Protein AF-0000000066824714 (afdb_homodimer)

Radius of gyration: 19.04 Å; Cα contacts (8 Å, |Δi|>4): 382; chains: 2; bounding box: 34×66×42 Å

InterPro domains:
  IPR000157 Toll/interleukin-1 receptor homology (TIR) domain [PF01582] (11-98)
  IPR000157 Toll/interleukin-1 receptor homology (TIR) domain [PS50104] (1-98)
  IPR000157 Toll/interleukin-1 receptor homology (TIR) domain [SM00255] (2-101)
  IPR035897 Toll/interleukin-1 receptor homology (TIR) domain superfamily [G3DSA:3.40.50.10140] (3-113)
  IPR035897 Toll/interleukin-1 receptor homology (TIR) domain superfamily [SSF52200] (8-95)

Secondary structure (DSSP, 8-state):
--HHHHHHHHHHHHH-SEEEEEE-TTGGG-HHHHHHHHHHHHHHHHH--EEEEEEESS-HHHHHTT-THHHHHHHHHHHHTGGGHHHHHHHHHHHHHHTSPPSS-EEEE--HHHHTTEE---TTT---/--HHHHHHHHHHHHH-SEEEEEE-TTGGG-HHHHHHHHHHHHHHHHH--EEEEEEESS-HHHHHTT-THHHHHHHHHHHHTGGGHHHHHHHHHHHHHHTSPPSS-EEEE--HHHHTTEE---TTT---

Nearest PDB structures (foldseek):
  7jlx-assembly1_D  TM=9.414E-01  e=1.801E-07  Nicotiana benthamiana
  5ku7-assembly1_B  TM=8.517E-01  e=3.949E-08  Vitis rotundifolia
  7xoz-assembly1_B  TM=9.046E-01  e=3.228E-07  Arabidopsis thaliana
  7jlx-assembly1_A  TM=9.052E-01  e=1.909E-07  Nicotiana benthamiana
  4c6r-assembly4_D  TM=8.846E-01  e=2.489E-06  Arabidopsis thaliana

pLDDT: mean 84.58, std 19.53, range [26.48, 98.56]

Structure (mmCIF, N/CA/C/O backbone):
data_AF-0000000066824714-model_v1
#
loop_
_entity.id
_entity.type
_entity.pdbx_description
1 polymer 'TIR domain-containing protein'
#
loop_
_atom_site.group_PDB
_atom_site.id
_atom_site.type_symbol
_atom_site.label_atom_id
_atom_site.label_alt_id
_atom_site.label_comp_id
_atom_site.label_asym_id
_atom_site.label_entity_id
_atom_site.label_seq_id
_atom_site.pdbx_PDB_ins_code
_atom_site.Cartn_x
_atom_site.Cartn_y
_atom_site.Cartn_z
_atom_site.occupancy
_atom_site.B_iso_or_equiv
_atom_site.auth_seq_id
_atom_site.auth_comp_id
_atom_site.auth_asym_id
_atom_site.auth_atom_id
_atom_site.pdbx_PDB_model_num
ATOM 1 N N . MET A 1 1 ? 19.188 -15.312 2.936 1 26.48 1 MET A N 1
ATOM 2 C CA . MET A 1 1 ? 17.734 -15.148 3.061 1 26.48 1 MET A CA 1
ATOM 3 C C . MET A 1 1 ? 17.266 -15.609 4.434 1 26.48 1 MET A C 1
ATOM 5 O O . MET A 1 1 ? 17.453 -16.766 4.812 1 26.48 1 MET A O 1
ATOM 9 N N . ASN A 1 2 ? 17.312 -14.945 5.484 1 29.19 2 ASN A N 1
ATOM 10 C CA . ASN A 1 2 ? 17.109 -15.484 6.824 1 29.19 2 ASN A CA 1
ATOM 11 C C . ASN A 1 2 ? 15.758 -16.188 6.941 1 29.19 2 ASN A C 1
ATOM 13 O O . ASN A 1 2 ? 14.719 -15.609 6.59 1 29.19 2 ASN A O 1
ATOM 17 N N . PRO A 1 3 ? 15.703 -17.469 7.059 1 32.31 3 PRO A N 1
ATOM 18 C CA . PRO A 1 3 ? 14.523 -18.344 7.195 1 32.31 3 PRO A CA 1
ATOM 19 C C . PRO A 1 3 ? 13.461 -17.734 8.109 1 32.31 3 PRO A C 1
ATOM 21 O O . PRO A 1 3 ? 12.312 -18.188 8.102 1 32.31 3 PRO A O 1
ATOM 24 N N . ILE A 1 4 ? 13.883 -17.188 9.148 1 38.19 4 ILE A N 1
ATOM 25 C CA . ILE A 1 4 ? 12.977 -16.703 10.18 1 38.19 4 ILE A CA 1
ATOM 26 C C . ILE A 1 4 ? 11.945 -15.758 9.562 1 38.19 4 ILE A C 1
ATOM 28 O O . ILE A 1 4 ? 10.781 -15.742 9.977 1 38.19 4 ILE A O 1
ATOM 32 N N . GLU A 1 5 ? 12.328 -14.844 8.695 1 42.28 5 GLU A N 1
ATOM 33 C CA . GLU A 1 5 ? 11.516 -13.797 8.078 1 42.28 5 GLU A CA 1
ATOM 34 C C . GLU A 1 5 ? 10.422 -14.391 7.199 1 42.28 5 GLU A C 1
ATOM 36 O O . GLU A 1 5 ? 9.344 -13.812 7.059 1 42.28 5 GLU A O 1
ATOM 41 N N . HIS A 1 6 ? 10.68 -15.578 6.699 1 47.16 6 HIS A N 1
ATOM 42 C CA . HIS A 1 6 ? 9.789 -16.281 5.789 1 47.16 6 HIS A CA 1
ATOM 43 C C . HIS A 1 6 ? 8.578 -16.844 6.531 1 47.16 6 HIS A C 1
ATOM 45 O O . HIS A 1 6 ? 7.441 -16.703 6.066 1 47.16 6 HIS A O 1
ATOM 51 N N . GLU A 1 7 ? 8.992 -17.688 7.594 1 44.31 7 GLU A N 1
ATOM 52 C CA . GLU A 1 7 ? 7.934 -18.297 8.391 1 44.31 7 GLU A CA 1
ATOM 53 C C . GLU A 1 7 ? 6.977 -17.25 8.938 1 44.31 7 GLU A C 1
ATOM 55 O O . GLU A 1 7 ? 5.762 -17.453 8.953 1 44.31 7 GLU A O 1
ATOM 60 N N . SER A 1 8 ? 7.625 -16.141 9.492 1 49.59 8 SER A N 1
ATOM 61 C CA . SER A 1 8 ? 6.984 -15.016 10.164 1 49.59 8 SER A CA 1
ATOM 62 C C . SER A 1 8 ? 6.078 -14.242 9.211 1 49.59 8 SER A C 1
ATOM 64 O O . SER A 1 8 ? 5.059 -13.688 9.625 1 49.59 8 SER A O 1
ATOM 66 N N . ASN A 1 9 ? 6.289 -14.664 7.836 1 65.06 9 ASN A N 1
ATOM 67 C CA . ASN A 1 9 ? 5.469 -13.953 6.863 1 65.06 9 ASN A CA 1
ATOM 68 C C . ASN A 1 9 ? 4.121 -14.641 6.66 1 65.06 9 ASN A C 1
ATOM 70 O O . ASN A 1 9 ? 3.09 -13.969 6.547 1 65.06 9 ASN A O 1
ATOM 74 N N . ILE A 1 10 ? 4.266 -16.062 6.988 1 71.19 10 ILE A N 1
ATOM 75 C CA . ILE A 1 10 ? 3.029 -16.797 6.723 1 71.19 10 ILE A CA 1
ATOM 76 C C . ILE A 1 10 ? 1.994 -16.453 7.793 1 71.19 10 ILE A C 1
ATOM 78 O O . ILE A 1 10 ? 0.817 -16.25 7.484 1 71.19 10 ILE A O 1
ATOM 82 N N . ASP A 1 11 ? 2.479 -16.469 8.984 1 81.56 11 ASP A N 1
ATOM 83 C CA . ASP A 1 11 ? 1.563 -16.109 10.062 1 81.56 11 ASP A CA 1
ATOM 84 C C . ASP A 1 11 ? 1.002 -14.711 9.859 1 81.56 11 ASP A C 1
ATOM 86 O O . ASP A 1 11 ? -0.185 -14.469 10.094 1 81.56 11 ASP A O 1
ATOM 90 N N . SER A 1 12 ? 1.839 -13.922 9.422 1 86.5 12 SER A N 1
ATOM 91 C CA . SER A 1 12 ? 1.402 -12.547 9.195 1 86.5 12 SER A CA 1
ATOM 92 C C . SER A 1 12 ? 0.355 -12.477 8.086 1 86.5 12 SER A C 1
ATOM 94 O O . SER A 1 12 ? -0.595 -11.695 8.172 1 86.5 12 SER A O 1
ATOM 96 N N . ILE A 1 13 ? 0.442 -13.406 7.125 1 90.62 13 ILE A N 1
ATOM 97 C CA . ILE A 1 13 ? -0.5 -13.422 6.012 1 90.62 13 ILE A CA 1
ATOM 98 C C . ILE A 1 13 ? -1.872 -13.883 6.5 1 90.62 13 ILE A C 1
ATOM 100 O O . ILE A 1 13 ? -2.893 -13.273 6.168 1 90.62 13 ILE A O 1
ATOM 104 N N . GLU A 1 14 ? -1.851 -14.836 7.359 1 90.88 14 GLU A N 1
ATOM 105 C CA . GLU A 1 14 ? -3.119 -15.391 7.824 1 90.88 14 GLU A CA 1
ATOM 106 C C . GLU A 1 14 ? -3.818 -14.43 8.789 1 90.88 14 GLU A C 1
ATOM 108 O O . GLU A 1 14 ? -5.047 -14.414 8.867 1 90.88 14 GLU A O 1
ATOM 113 N N . GLU A 1 15 ? -3.084 -13.617 9.383 1 91.31 15 GLU A N 1
ATOM 114 C CA . GLU A 1 15 ? -3.646 -12.75 10.406 1 91.31 15 GLU A CA 1
ATOM 115 C C . GLU A 1 15 ? -4.043 -11.391 9.828 1 91.31 15 GLU A C 1
ATOM 117 O O . GLU A 1 15 ? -4.793 -10.641 10.445 1 91.31 15 GLU A O 1
ATOM 122 N N . SER A 1 16 ? -3.59 -11.094 8.703 1 92.88 16 SER A N 1
ATOM 123 C CA . SER A 1 16 ? -3.812 -9.766 8.125 1 92.88 16 SER A CA 1
ATOM 124 C C . SER A 1 16 ? -5.164 -9.688 7.426 1 92.88 16 SER A C 1
ATOM 126 O O . SER A 1 16 ? -5.664 -10.695 6.918 1 92.88 16 SER A O 1
ATOM 128 N N . MET A 1 17 ? -5.672 -8.492 7.484 1 93.62 17 MET A N 1
ATOM 129 C CA . MET A 1 17 ? -6.969 -8.25 6.863 1 93.62 17 MET A CA 1
ATOM 130 C C . MET A 1 17 ? -6.797 -7.652 5.469 1 93.62 17 MET A C 1
ATOM 132 O O . MET A 1 17 ? -7.676 -7.797 4.617 1 93.62 17 MET A O 1
ATOM 136 N N . ILE A 1 18 ? -5.75 -6.969 5.242 1 93.12 18 ILE A N 1
ATOM 137 C CA . ILE A 1 18 ? -5.492 -6.273 3.982 1 93.12 18 ILE A CA 1
ATOM 138 C C . ILE A 1 18 ? -4.086 -6.609 3.49 1 93.12 18 ILE A C 1
ATOM 140 O O . ILE A 1 18 ? -3.137 -6.633 4.277 1 93.12 18 ILE A O 1
ATOM 144 N N . TYR A 1 19 ? -3.957 -6.844 2.25 1 92.62 19 TYR A N 1
ATOM 145 C CA . TYR A 1 19 ? -2.68 -7.102 1.593 1 92.62 19 TYR A CA 1
ATOM 146 C C . TYR A 1 19 ? -2.398 -6.059 0.519 1 92.62 19 TYR A C 1
ATOM 148 O O . TYR A 1 19 ? -3.188 -5.891 -0.415 1 92.62 19 TYR A O 1
ATOM 156 N N . VAL A 1 20 ? -1.395 -5.402 0.665 1 90.94 20 VAL A N 1
ATOM 157 C CA . VAL A 1 20 ? -0.918 -4.512 -0.387 1 90.94 20 VAL A CA 1
ATOM 158 C C . VAL A 1 20 ? 0.18 -5.199 -1.192 1 90.94 20 VAL A C 1
ATOM 160 O O . VAL A 1 20 ? 1.286 -5.414 -0.69 1 90.94 20 VAL A O 1
ATOM 163 N N . LEU A 1 21 ? -0.112 -5.508 -2.426 1 92.19 21 LEU A N 1
ATOM 164 C CA . LEU A 1 21 ? 0.802 -6.234 -3.299 1 92.19 21 LEU A CA 1
ATOM 165 C C . LEU A 1 21 ? 1.51 -5.281 -4.258 1 92.19 21 LEU A C 1
ATOM 167 O O . LEU A 1 21 ? 0.876 -4.691 -5.137 1 92.19 21 LEU A O 1
ATOM 171 N N . VAL A 1 22 ? 2.758 -5.191 -4.164 1 90.06 22 VAL A N 1
ATOM 172 C CA . VAL A 1 22 ? 3.521 -4.305 -5.035 1 90.06 22 VAL A CA 1
ATOM 173 C C . VAL A 1 22 ? 4.16 -5.109 -6.164 1 90.06 22 VAL A C 1
ATOM 175 O O . VAL A 1 22 ? 5.223 -5.707 -5.984 1 90.06 22 VAL A O 1
ATOM 178 N N . PHE A 1 23 ? 3.541 -5.055 -7.309 1 92.62 23 PHE A N 1
ATOM 179 C CA . PHE A 1 23 ? 4.078 -5.68 -8.508 1 92.62 23 PHE A CA 1
ATOM 180 C C . PHE A 1 23 ? 5.102 -4.773 -9.18 1 92.62 23 PHE A C 1
ATOM 182 O O . PHE A 1 23 ? 4.844 -3.586 -9.391 1 92.62 23 PHE A O 1
ATOM 189 N N . SER A 1 24 ? 6.168 -5.316 -9.461 1 91.19 24 SER A N 1
ATOM 190 C CA . SER A 1 24 ? 7.219 -4.648 -10.219 1 91.19 24 SER A CA 1
ATOM 191 C C . SER A 1 24 ? 7.699 -5.52 -11.375 1 91.19 24 SER A C 1
ATOM 193 O O . SER A 1 24 ? 7.203 -6.629 -11.578 1 91.19 24 SER A O 1
ATOM 195 N N . GLU A 1 25 ? 8.633 -5.059 -12.141 1 91.56 25 GLU A N 1
ATOM 196 C CA . GLU A 1 25 ? 9.086 -5.738 -13.352 1 91.56 25 GLU A CA 1
ATOM 197 C C . GLU A 1 25 ? 9.633 -7.129 -13.031 1 91.56 25 GLU A C 1
ATOM 199 O O . GLU A 1 25 ? 9.422 -8.078 -13.789 1 91.56 25 GLU A O 1
ATOM 204 N N . ASN A 1 26 ? 10.25 -7.223 -11.898 1 92.31 26 ASN A N 1
ATOM 205 C CA . ASN A 1 26 ? 10.914 -8.484 -11.602 1 92.31 26 ASN A CA 1
ATOM 206 C C . ASN A 1 26 ? 10.156 -9.281 -10.547 1 92.31 26 ASN A C 1
ATOM 208 O O . ASN A 1 26 ? 10.695 -10.227 -9.961 1 92.31 26 ASN A O 1
ATOM 212 N N . TYR A 1 27 ? 8.969 -8.984 -10.203 1 94.69 27 TYR A N 1
ATOM 213 C CA . TYR A 1 27 ? 8.195 -9.625 -9.148 1 94.69 27 TYR A CA 1
ATOM 214 C C . TYR A 1 27 ? 8.109 -11.133 -9.367 1 94.69 27 TYR A C 1
ATOM 216 O O . TYR A 1 27 ? 8.312 -11.914 -8.438 1 94.69 27 TYR A O 1
ATOM 224 N N . ALA A 1 28 ? 7.863 -11.594 -10.609 1 97.25 28 ALA A N 1
ATOM 225 C CA . ALA A 1 28 ? 7.605 -12.992 -10.938 1 97.25 28 ALA A CA 1
ATOM 226 C C . ALA A 1 28 ? 8.867 -13.836 -10.766 1 97.25 28 ALA A C 1
ATOM 228 O O . ALA A 1 28 ? 8.805 -15.062 -10.742 1 97.25 28 ALA A O 1
ATOM 229 N N . SER A 1 29 ? 9.992 -13.117 -10.664 1 96.44 29 SER A N 1
ATOM 230 C CA . SER A 1 29 ? 11.242 -13.867 -10.523 1 96.44 29 SER A CA 1
ATOM 231 C C . SER A 1 29 ? 11.391 -14.43 -9.109 1 96.44 29 SER A C 1
ATOM 233 O O . SER A 1 29 ? 12.219 -15.312 -8.875 1 96.44 29 SER A O 1
ATOM 235 N N . SER A 1 30 ? 10.688 -13.922 -8.109 1 94.5 30 SER A N 1
ATOM 236 C CA . SER A 1 30 ? 10.75 -14.375 -6.723 1 94.5 30 SER A CA 1
ATOM 237 C C . SER A 1 30 ? 9.742 -15.484 -6.453 1 94.5 30 SER A C 1
ATOM 239 O O . SER A 1 30 ? 8.547 -15.211 -6.277 1 94.5 30 SER A O 1
ATOM 241 N N . THR A 1 31 ? 10.188 -16.703 -6.332 1 95.81 31 THR A N 1
ATOM 242 C CA . THR A 1 31 ? 9.289 -17.812 -6.059 1 95.81 31 THR A CA 1
ATOM 243 C C . THR A 1 31 ? 8.641 -17.672 -4.684 1 95.81 31 THR A C 1
ATOM 245 O O . THR A 1 31 ? 7.5 -18.094 -4.477 1 95.81 31 THR A O 1
ATOM 248 N N . TRP A 1 32 ? 9.336 -17 -3.816 1 93.44 32 TRP A N 1
ATOM 249 C CA . TRP A 1 32 ? 8.805 -16.75 -2.48 1 93.44 32 TRP A CA 1
ATOM 250 C C . TRP A 1 32 ? 7.598 -15.82 -2.535 1 93.44 32 TRP A C 1
ATOM 252 O O . TRP A 1 32 ? 6.551 -16.109 -1.957 1 93.44 32 TRP A O 1
ATOM 262 N N . CYS A 1 33 ? 7.746 -14.773 -3.32 1 93.62 33 CYS A N 1
ATOM 263 C CA . CYS A 1 33 ? 6.637 -13.836 -3.469 1 93.62 33 CYS A CA 1
ATOM 264 C C . CYS A 1 33 ? 5.441 -14.508 -4.141 1 93.62 33 CYS A C 1
ATOM 266 O O . CYS A 1 33 ? 4.293 -14.227 -3.793 1 93.62 33 CYS A O 1
ATOM 268 N N . LEU A 1 34 ? 5.73 -15.375 -5.074 1 97.06 34 LEU A N 1
ATOM 269 C CA . LEU A 1 34 ? 4.66 -16.078 -5.77 1 97.06 34 LEU A CA 1
ATOM 270 C C . LEU A 1 34 ? 3.928 -17.031 -4.824 1 97.06 34 LEU A C 1
ATOM 272 O O . LEU A 1 34 ? 2.699 -17.125 -4.871 1 97.06 34 LEU A O 1
ATOM 276 N N . ASP A 1 35 ? 4.676 -17.656 -3.945 1 95.81 35 ASP A N 1
ATOM 277 C CA . ASP A 1 35 ? 4.055 -18.516 -2.939 1 95.81 35 ASP A CA 1
ATOM 278 C C . ASP A 1 35 ? 3.168 -17.703 -1.999 1 95.81 35 ASP A C 1
ATOM 280 O O . ASP A 1 35 ? 2.053 -18.109 -1.677 1 95.81 35 ASP A O 1
ATOM 284 N N . GLU A 1 36 ? 3.697 -16.594 -1.534 1 94.44 36 GLU A N 1
ATOM 285 C CA . GLU A 1 36 ? 2.916 -15.727 -0.659 1 94.44 36 GLU A CA 1
ATOM 286 C C . GLU A 1 36 ? 1.638 -15.258 -1.346 1 94.44 36 GLU A C 1
ATOM 288 O O . GLU A 1 36 ? 0.563 -15.273 -0.742 1 94.44 36 GLU A O 1
ATOM 293 N N . LEU A 1 37 ? 1.754 -14.883 -2.586 1 96.44 37 LEU A N 1
ATOM 294 C CA . LEU A 1 37 ? 0.596 -14.414 -3.336 1 96.44 37 LEU A CA 1
ATOM 295 C C . LEU A 1 37 ? -0.485 -15.484 -3.398 1 96.44 37 LEU A C 1
ATOM 297 O O . LEU A 1 37 ? -1.668 -15.195 -3.207 1 96.44 37 LEU A O 1
ATOM 301 N N . THR A 1 38 ? -0.119 -16.703 -3.648 1 97 38 THR A N 1
ATOM 302 C CA . THR A 1 38 ? -1.079 -17.797 -3.721 1 97 38 THR A CA 1
ATOM 303 C C . THR A 1 38 ? -1.812 -17.969 -2.393 1 97 38 THR A C 1
ATOM 305 O O . THR A 1 38 ? -3.033 -18.125 -2.367 1 97 38 THR A O 1
ATOM 308 N N . LYS A 1 39 ? -1.05 -17.891 -1.377 1 96.25 39 LYS A N 1
ATOM 309 C CA . LYS A 1 39 ? -1.657 -18 -0.054 1 96.25 39 LYS A CA 1
ATOM 310 C C . LYS A 1 39 ? -2.596 -16.828 0.221 1 96.25 39 LYS A C 1
ATOM 312 O O . LYS A 1 39 ? -3.67 -17 0.798 1 96.25 39 LYS A O 1
ATOM 317 N N . ILE A 1 40 ? -2.205 -15.648 -0.127 1 95.94 40 ILE A N 1
ATOM 318 C CA . ILE A 1 40 ? -3 -14.438 0.051 1 95.94 40 ILE A CA 1
ATOM 319 C C . ILE A 1 40 ? -4.336 -14.586 -0.673 1 95.94 40 ILE A C 1
ATOM 321 O O . ILE A 1 40 ? -5.391 -14.273 -0.117 1 95.94 40 ILE A O 1
ATOM 325 N N . LEU A 1 41 ? -4.289 -15.07 -1.899 1 96.5 41 LEU A N 1
ATOM 326 C CA . LEU A 1 41 ? -5.52 -15.203 -2.67 1 96.5 41 LEU A CA 1
ATOM 327 C C . LEU A 1 41 ? -6.414 -16.281 -2.076 1 96.5 41 LEU A C 1
ATOM 329 O O . LEU A 1 41 ? -7.641 -16.188 -2.148 1 96.5 41 LEU A O 1
ATOM 333 N N . ASP A 1 42 ? -5.801 -17.266 -1.483 1 95.44 42 ASP A N 1
ATOM 334 C CA . ASP A 1 42 ? -6.586 -18.234 -0.736 1 95.44 42 ASP A CA 1
ATOM 335 C C . ASP A 1 42 ? -7.293 -17.578 0.448 1 95.44 42 ASP A C 1
ATOM 337 O O . ASP A 1 42 ? -8.469 -17.844 0.698 1 95.44 42 ASP A O 1
ATOM 341 N N . CYS A 1 43 ? -6.543 -16.797 1.164 1 95 43 CYS A N 1
ATOM 342 C CA . CYS A 1 43 ? -7.117 -16.078 2.299 1 95 43 CYS A CA 1
ATOM 343 C C . CYS A 1 43 ? -8.227 -15.133 1.845 1 95 43 CYS A C 1
ATOM 345 O O . CYS A 1 43 ? -9.25 -15 2.514 1 95 43 CYS A O 1
ATOM 347 N N . LYS A 1 44 ? -8 -14.461 0.735 1 95.38 44 LYS A N 1
ATOM 348 C CA . LYS A 1 44 ? -9.039 -13.609 0.168 1 95.38 44 LYS A CA 1
ATOM 349 C C . LYS A 1 44 ? -10.32 -14.398 -0.097 1 95.38 44 LYS A C 1
ATOM 351 O O . LYS A 1 44 ? -11.414 -13.977 0.28 1 95.38 44 LYS A O 1
ATOM 356 N N . LYS A 1 45 ? -10.227 -15.5 -0.697 1 94.56 45 LYS A N 1
ATOM 357 C CA . LYS A 1 45 ? -11.367 -16.328 -1.067 1 94.56 45 LYS A CA 1
ATOM 358 C C . LYS A 1 45 ? -12.07 -16.891 0.17 1 94.56 45 LYS A C 1
ATOM 360 O O . LYS A 1 45 ? -13.297 -16.844 0.269 1 94.56 45 LYS A O 1
ATOM 365 N N . ARG A 1 46 ? -11.312 -17.297 1.127 1 95.25 46 ARG A N 1
ATOM 366 C CA . ARG A 1 46 ? -11.859 -18.031 2.273 1 95.25 46 ARG A CA 1
ATOM 367 C C . ARG A 1 46 ? -12.422 -17.062 3.312 1 95.25 46 ARG A C 1
ATOM 369 O O . ARG A 1 46 ? -13.422 -17.344 3.967 1 95.25 46 ARG A O 1
ATOM 376 N N . TYR A 1 47 ? -11.75 -15.93 3.424 1 94.62 47 TYR A N 1
ATOM 377 C CA . TYR A 1 47 ? -12.078 -15.094 4.574 1 94.62 47 TYR A CA 1
ATOM 378 C C . TYR A 1 47 ? -12.508 -13.695 4.133 1 94.62 47 TYR A C 1
ATOM 380 O O . TYR A 1 47 ? -12.781 -12.836 4.969 1 94.62 47 TYR A O 1
ATOM 388 N N . GLY A 1 48 ? -12.539 -13.414 2.883 1 93.75 48 GLY A N 1
ATOM 389 C CA . GLY A 1 48 ? -12.969 -12.117 2.385 1 93.75 48 GLY A CA 1
ATOM 390 C C . GLY A 1 48 ? -11.961 -11.016 2.637 1 93.75 48 GLY A C 1
ATOM 391 O O . GLY A 1 48 ? -12.336 -9.867 2.885 1 93.75 48 GLY A O 1
ATOM 392 N N . ARG A 1 49 ? -10.719 -11.383 2.658 1 94.38 49 ARG A N 1
ATOM 393 C CA . ARG A 1 49 ? -9.664 -10.398 2.873 1 94.38 49 ARG A CA 1
ATOM 394 C C . ARG A 1 49 ? -9.5 -9.492 1.658 1 94.38 49 ARG A C 1
ATOM 396 O O . ARG A 1 49 ? -9.922 -9.844 0.555 1 94.38 49 ARG A O 1
ATOM 403 N N . VAL A 1 50 ? -8.945 -8.352 1.877 1 93.88 50 VAL A N 1
ATOM 404 C CA . VAL A 1 50 ? -8.836 -7.348 0.823 1 93.88 50 VAL A CA 1
ATOM 405 C C . VAL A 1 50 ? -7.43 -7.383 0.221 1 93.88 50 VAL A C 1
ATOM 407 O O . VAL A 1 50 ? -6.438 -7.391 0.95 1 93.88 50 VAL A O 1
ATOM 410 N N . VAL A 1 51 ? -7.352 -7.418 -1.076 1 94.12 51 VAL A N 1
ATOM 411 C CA . VAL A 1 51 ? -6.09 -7.391 -1.805 1 94.12 51 VAL A CA 1
ATOM 412 C C . VAL A 1 51 ? -6 -6.113 -2.637 1 94.12 51 VAL A C 1
ATOM 414 O O . VAL A 1 51 ? -6.867 -5.848 -3.471 1 94.12 51 VAL A O 1
ATOM 417 N N . ILE A 1 52 ? -4.973 -5.355 -2.391 1 91.75 52 ILE A N 1
ATOM 418 C CA . ILE A 1 52 ? -4.746 -4.105 -3.111 1 91.75 52 ILE A CA 1
ATOM 419 C C . ILE A 1 52 ? -3.49 -4.23 -3.975 1 91.75 52 ILE A C 1
ATOM 421 O O . ILE A 1 52 ? -2.369 -4.184 -3.463 1 91.75 52 ILE A O 1
ATOM 425 N N . PRO A 1 53 ? -3.664 -4.316 -5.238 1 91.81 53 PRO A N 1
ATOM 426 C CA . PRO A 1 53 ? -2.49 -4.355 -6.109 1 91.81 53 PRO A CA 1
ATOM 427 C C . PRO A 1 53 ? -1.905 -2.971 -6.379 1 91.81 53 PRO A C 1
ATOM 429 O O . PRO A 1 53 ? -2.648 -2.023 -6.641 1 91.81 53 PRO A O 1
ATOM 432 N N . VAL A 1 54 ? -0.691 -2.906 -6.238 1 87.69 54 VAL A N 1
ATOM 433 C CA . VAL A 1 54 ? 0.086 -1.727 -6.605 1 87.69 54 VAL A CA 1
ATOM 434 C C . VAL A 1 54 ? 1.09 -2.09 -7.699 1 87.69 54 VAL A C 1
ATOM 436 O O . VAL A 1 54 ? 1.846 -3.055 -7.559 1 87.69 54 VAL A O 1
ATOM 439 N N . PHE A 1 55 ? 1.076 -1.257 -8.781 1 89.31 55 PHE A N 1
ATOM 440 C CA . PHE A 1 55 ? 1.964 -1.54 -9.906 1 89.31 55 PHE A CA 1
ATOM 441 C C . PHE A 1 55 ? 3.064 -0.491 -10 1 89.31 55 PHE A C 1
ATOM 443 O O . PHE A 1 55 ? 2.803 0.659 -10.367 1 89.31 55 PHE A O 1
ATOM 450 N N . TYR A 1 56 ? 4.211 -0.892 -9.703 1 87.31 56 TYR A N 1
ATOM 451 C CA . TYR A 1 56 ? 5.363 0.005 -9.742 1 87.31 56 TYR A CA 1
ATOM 452 C C . TYR A 1 56 ? 6.141 -0.167 -11.039 1 87.31 56 TYR A C 1
ATOM 454 O O . TYR A 1 56 ? 6.852 -1.157 -11.219 1 87.31 56 TYR A O 1
ATOM 462 N N . LYS A 1 57 ? 5.98 0.763 -11.922 1 87.38 57 LYS A N 1
ATOM 463 C CA . LYS A 1 57 ? 6.68 0.827 -13.203 1 87.38 57 LYS A CA 1
ATOM 464 C C . LYS A 1 57 ? 6.395 -0.409 -14.047 1 87.38 57 LYS A C 1
ATOM 466 O O . LYS A 1 57 ? 7.285 -0.93 -14.719 1 87.38 57 LYS A O 1
ATOM 471 N N . VAL A 1 58 ? 5.277 -0.942 -13.93 1 90.88 58 VAL A N 1
ATOM 472 C CA . VAL A 1 58 ? 4.812 -2.059 -14.75 1 90.88 58 VAL A CA 1
ATOM 473 C C . VAL A 1 58 ? 3.332 -1.875 -15.078 1 90.88 58 VAL A C 1
ATOM 475 O O . VAL A 1 58 ? 2.547 -1.459 -14.227 1 90.88 58 VAL A O 1
ATOM 478 N N . ASP A 1 59 ? 3.023 -2.186 -16.266 1 90.25 59 ASP A N 1
ATOM 479 C CA . ASP A 1 59 ? 1.631 -2.133 -16.703 1 90.25 59 ASP A CA 1
ATOM 480 C C . ASP A 1 59 ? 0.814 -3.258 -16.078 1 90.25 59 ASP A C 1
ATOM 482 O O . ASP A 1 59 ? 1.198 -4.426 -16.141 1 90.25 59 ASP A O 1
ATOM 486 N N . PRO A 1 60 ? -0.296 -2.936 -15.492 1 92 60 PRO A N 1
ATOM 487 C CA . PRO A 1 60 ? -1.137 -3.973 -14.891 1 92 60 PRO A CA 1
ATOM 488 C C . PRO A 1 60 ? -1.493 -5.086 -15.867 1 92 60 PRO A C 1
ATOM 490 O O . PRO A 1 60 ? -1.61 -6.25 -15.477 1 92 60 PRO A O 1
ATOM 493 N N . SER A 1 61 ? -1.671 -4.766 -17.094 1 92.25 61 SER A N 1
ATOM 494 C CA . SER A 1 61 ? -2.045 -5.77 -18.078 1 92.25 61 SER A CA 1
ATOM 495 C C . SER A 1 61 ? -0.93 -6.793 -18.281 1 92.25 61 SER A C 1
ATOM 497 O O . SER A 1 61 ? -1.194 -7.953 -18.594 1 92.25 61 SER A O 1
ATOM 499 N N . ILE A 1 62 ? 0.295 -6.309 -18.156 1 95.06 62 ILE A N 1
ATOM 500 C CA . ILE A 1 62 ? 1.439 -7.203 -18.266 1 95.06 62 ILE A CA 1
ATOM 501 C C . ILE A 1 62 ? 1.404 -8.234 -17.141 1 95.06 62 ILE A C 1
ATOM 503 O O . ILE A 1 62 ? 1.613 -9.43 -17.375 1 95.06 62 ILE A O 1
ATOM 507 N N . VAL A 1 63 ? 1.11 -7.809 -15.906 1 95.81 63 VAL A N 1
ATOM 508 C CA . VAL A 1 63 ? 1.044 -8.695 -14.75 1 95.81 63 VAL A CA 1
ATOM 509 C C . VAL A 1 63 ? -0.141 -9.648 -14.891 1 95.81 63 VAL A C 1
ATOM 511 O O . VAL A 1 63 ? 0.009 -10.867 -14.75 1 95.81 63 VAL A O 1
ATOM 514 N N . ARG A 1 64 ? -1.322 -9.125 -15.242 1 95.5 64 ARG A N 1
ATOM 515 C CA . ARG A 1 64 ? -2.582 -9.859 -15.312 1 95.5 64 ARG A CA 1
ATOM 516 C C . ARG A 1 64 ? -2.484 -11.016 -16.312 1 95.5 64 ARG A C 1
ATOM 518 O O . ARG A 1 64 ? -3.016 -12.094 -16.062 1 95.5 64 ARG A O 1
ATOM 525 N N . ASN A 1 65 ? -1.77 -10.766 -17.359 1 96.62 65 ASN A N 1
ATOM 526 C CA . ASN A 1 65 ? -1.724 -11.742 -18.453 1 96.62 65 ASN A CA 1
ATOM 527 C C . ASN A 1 65 ? -0.339 -12.367 -18.578 1 96.62 65 ASN A C 1
ATOM 529 O O . ASN A 1 65 ? -0.07 -13.094 -19.531 1 96.62 65 ASN A O 1
ATOM 533 N N . GLN A 1 66 ? 0.517 -12.102 -17.656 1 97.62 66 GLN A N 1
ATOM 534 C CA . GLN A 1 66 ? 1.894 -12.586 -17.609 1 97.62 66 GLN A CA 1
ATOM 535 C C . GLN A 1 66 ? 2.576 -12.406 -18.969 1 97.62 66 GLN A C 1
ATOM 537 O O . GLN A 1 66 ? 3.068 -13.375 -19.547 1 97.62 66 GLN A O 1
ATOM 542 N N . ARG A 1 67 ? 2.66 -11.188 -19.375 1 97.06 67 ARG A N 1
ATOM 543 C CA . ARG A 1 67 ? 3.285 -10.859 -20.641 1 97.06 67 ARG A CA 1
ATOM 544 C C . ARG A 1 67 ? 4.684 -10.289 -20.438 1 97.06 67 ARG A C 1
ATOM 546 O O . ARG A 1 67 ? 5.102 -10.047 -19.297 1 97.06 67 ARG A O 1
ATOM 553 N N . GLU A 1 68 ? 5.383 -10.156 -21.578 1 96.31 68 GLU A N 1
ATOM 554 C CA . GLU A 1 68 ? 6.715 -9.562 -21.609 1 96.31 68 GLU A CA 1
ATOM 555 C C . GLU A 1 68 ? 7.648 -10.25 -20.609 1 96.31 68 GLU A C 1
ATOM 557 O O . GLU A 1 68 ? 7.785 -11.477 -20.625 1 96.31 68 GLU A O 1
ATOM 562 N N . THR A 1 69 ? 8.281 -9.453 -19.688 1 96.06 69 THR A N 1
ATOM 563 C CA . THR A 1 69 ? 9.258 -10.039 -18.781 1 96.06 69 THR A CA 1
ATOM 564 C C . THR A 1 69 ? 8.609 -11.125 -17.922 1 96.06 69 THR A C 1
ATOM 566 O O . THR A 1 69 ? 9.25 -12.117 -17.578 1 96.06 69 THR A O 1
ATOM 569 N N . TYR A 1 70 ? 7.438 -11.031 -17.578 1 97.88 70 TYR A N 1
ATOM 570 C CA . TYR A 1 70 ? 6.727 -12.047 -16.828 1 97.88 70 TYR A CA 1
ATOM 571 C C . TYR A 1 70 ? 6.621 -13.344 -17.625 1 97.88 70 TYR A C 1
ATOM 573 O O . TYR A 1 70 ? 6.785 -14.438 -17.062 1 97.88 70 TYR A O 1
ATOM 581 N N . ALA A 1 71 ? 6.32 -13.227 -18.875 1 98 71 ALA A N 1
ATOM 582 C CA . ALA A 1 71 ? 6.23 -14.414 -19.734 1 98 71 ALA A CA 1
ATOM 583 C C . ALA A 1 71 ? 7.551 -15.18 -19.75 1 98 71 ALA A C 1
ATOM 585 O O . ALA A 1 71 ? 7.57 -16.406 -19.594 1 98 71 ALA A O 1
ATOM 586 N N . GLU A 1 72 ? 8.594 -14.406 -19.922 1 97.94 72 GLU A N 1
ATOM 587 C CA . GLU A 1 72 ? 9.914 -15.016 -19.969 1 97.94 72 GLU A CA 1
ATOM 588 C C . GLU A 1 72 ? 10.234 -15.758 -18.672 1 97.94 72 GLU A C 1
ATOM 590 O O . GLU A 1 72 ? 10.75 -16.875 -18.688 1 97.94 72 GLU A O 1
ATOM 595 N N . VAL A 1 73 ? 9.961 -15.188 -17.562 1 98.12 73 VAL A N 1
ATOM 596 C CA . VAL A 1 73 ? 10.242 -15.758 -16.266 1 98.12 73 VAL A CA 1
ATOM 597 C C . VAL A 1 73 ? 9.406 -17.016 -16.047 1 98.12 73 VAL A C 1
ATOM 599 O O . VAL A 1 73 ? 9.898 -18.031 -15.531 1 98.12 73 VAL A O 1
ATOM 602 N N . PHE A 1 74 ? 8.195 -17.016 -16.469 1 98.19 74 PHE A N 1
ATOM 603 C CA . PHE A 1 74 ? 7.336 -18.172 -16.219 1 98.19 74 PHE A CA 1
ATOM 604 C C . PHE A 1 74 ? 7.723 -19.344 -17.109 1 98.19 74 PHE A C 1
ATOM 606 O O . PHE A 1 74 ? 7.547 -20.5 -16.734 1 98.19 74 PHE A O 1
ATOM 613 N N . VAL A 1 75 ? 8.25 -19.047 -18.312 1 98.19 75 VAL A N 1
ATOM 614 C CA . VAL A 1 75 ? 8.828 -20.125 -19.109 1 98.19 75 VAL A CA 1
ATOM 615 C C . VAL A 1 75 ? 9.922 -20.828 -18.312 1 98.19 75 VAL A C 1
ATOM 617 O O . VAL A 1 75 ? 9.977 -22.062 -18.266 1 98.19 75 VAL A O 1
ATOM 620 N N . LYS A 1 76 ? 10.773 -20.031 -17.734 1 98.19 76 LYS A N 1
ATOM 621 C CA . LYS A 1 76 ? 11.836 -20.594 -16.906 1 98.19 76 LYS A CA 1
ATOM 622 C C . LYS A 1 76 ? 11.266 -21.391 -15.734 1 98.19 76 LYS A C 1
ATOM 624 O O . LYS A 1 76 ? 11.758 -22.469 -15.422 1 98.19 76 LYS A O 1
ATOM 629 N N . HIS A 1 77 ? 10.242 -20.844 -15.008 1 98.31 77 HIS A N 1
ATOM 630 C CA . HIS A 1 77 ? 9.609 -21.547 -13.898 1 98.31 77 HIS A CA 1
ATOM 631 C C . HIS A 1 77 ? 9.023 -22.875 -14.359 1 98.31 77 HIS A C 1
ATOM 633 O O . HIS A 1 77 ? 9.133 -23.891 -13.648 1 98.31 77 HIS A O 1
ATOM 639 N N . GLU A 1 78 ? 8.359 -22.906 -15.477 1 98.19 78 GLU A N 1
ATOM 640 C CA . GLU A 1 78 ? 7.758 -24.125 -15.984 1 98.19 78 GLU A CA 1
ATOM 641 C C . GLU A 1 78 ? 8.812 -25.203 -16.219 1 98.19 78 GLU A C 1
ATOM 643 O O . GLU A 1 78 ? 8.57 -26.391 -15.984 1 98.19 78 GLU A O 1
ATOM 648 N N . HIS A 1 79 ? 10.016 -24.75 -16.656 1 97.88 79 HIS A N 1
ATOM 649 C CA . HIS A 1 79 ? 11.109 -25.688 -16.844 1 97.88 79 HIS A CA 1
ATOM 650 C C . HIS A 1 79 ? 11.68 -26.156 -15.516 1 97.88 79 HIS A C 1
ATOM 652 O O . HIS A 1 79 ? 11.938 -27.344 -15.328 1 97.88 79 HIS A O 1
ATOM 658 N N . GLN A 1 80 ? 11.898 -25.25 -14.648 1 97.75 80 GLN A N 1
ATOM 659 C CA . GLN A 1 80 ? 12.5 -25.547 -13.352 1 97.75 80 GLN A CA 1
ATOM 660 C C . GLN A 1 80 ? 11.57 -26.391 -12.492 1 97.75 80 GLN A C 1
ATOM 662 O O . GLN A 1 80 ? 12.023 -27.234 -11.719 1 97.75 80 GLN A O 1
ATOM 667 N N . PHE A 1 81 ? 10.312 -26.156 -12.617 1 98.12 81 PHE A N 1
ATOM 668 C CA . PHE A 1 81 ? 9.328 -26.844 -11.789 1 98.12 81 PHE A CA 1
ATOM 669 C C . PHE A 1 81 ? 8.453 -27.766 -12.625 1 98.12 81 PHE A C 1
ATOM 671 O O . PHE A 1 81 ? 7.246 -27.859 -12.398 1 98.12 81 PHE A O 1
ATOM 678 N N . GLU A 1 82 ? 9 -28.375 -13.578 1 96.94 82 GLU A N 1
ATOM 679 C CA . GLU A 1 82 ? 8.273 -29.266 -14.477 1 96.94 82 GLU A CA 1
ATOM 680 C C . GLU A 1 82 ? 7.531 -30.344 -13.695 1 96.94 82 GLU A C 1
ATOM 682 O O . GLU A 1 82 ? 6.422 -30.734 -14.07 1 96.94 82 GLU A O 1
ATOM 687 N N . ASP A 1 83 ? 8.117 -30.859 -12.602 1 97.06 83 ASP A N 1
ATOM 688 C CA . ASP A 1 83 ? 7.516 -31.906 -11.773 1 97.06 83 ASP A CA 1
ATOM 689 C C . ASP A 1 83 ? 6.43 -31.344 -10.867 1 97.06 83 ASP A C 1
ATOM 691 O O . ASP A 1 83 ? 5.66 -32.094 -10.266 1 97.06 83 ASP A O 1
ATOM 695 N N . LYS A 1 84 ? 6.367 -30.094 -10.711 1 97.75 84 LYS A N 1
ATOM 696 C CA . LYS A 1 84 ? 5.352 -29.391 -9.93 1 97.75 84 LYS A CA 1
ATOM 697 C C . LYS A 1 84 ? 4.672 -28.312 -10.766 1 97.75 84 LYS A C 1
ATOM 699 O O . LYS A 1 84 ? 4.543 -27.172 -10.328 1 97.75 84 LYS A O 1
ATOM 704 N N . ILE A 1 85 ? 4.25 -28.734 -11.891 1 97.81 85 ILE A N 1
ATOM 705 C CA . ILE A 1 85 ? 3.748 -27.781 -12.891 1 97.81 85 ILE A CA 1
ATOM 706 C C . ILE A 1 85 ? 2.482 -27.109 -12.367 1 97.81 85 ILE A C 1
ATOM 708 O O . ILE A 1 85 ? 2.203 -25.953 -12.695 1 97.81 85 ILE A O 1
ATOM 712 N N . ASP A 1 86 ? 1.696 -27.812 -11.531 1 98 86 ASP A N 1
ATOM 713 C CA . ASP A 1 86 ? 0.481 -27.25 -10.945 1 98 86 ASP A CA 1
ATOM 714 C C . ASP A 1 86 ? 0.795 -26.031 -10.094 1 98 86 ASP A C 1
ATOM 716 O O . ASP A 1 86 ? -0.011 -25.094 -10.008 1 98 86 ASP A O 1
ATOM 720 N N . LYS A 1 87 ? 1.897 -26.047 -9.477 1 98.06 87 LYS A N 1
ATOM 721 C CA . LYS A 1 87 ? 2.336 -24.891 -8.688 1 98.06 87 LYS A CA 1
ATOM 722 C C . LYS A 1 87 ? 2.529 -23.656 -9.578 1 98.06 87 LYS A C 1
ATOM 724 O O . LYS A 1 87 ? 2.107 -22.562 -9.219 1 98.06 87 LYS A O 1
ATOM 729 N N . VAL A 1 88 ? 3.121 -23.859 -10.672 1 98.5 88 VAL A N 1
ATOM 730 C CA . VAL A 1 88 ? 3.371 -22.766 -11.609 1 98.5 88 VAL A CA 1
ATOM 731 C C . VAL A 1 88 ? 2.045 -22.219 -12.133 1 98.5 88 VAL A C 1
ATOM 733 O O . VAL A 1 88 ? 1.867 -21 -12.234 1 98.5 88 VAL A O 1
ATOM 736 N N . HIS A 1 89 ? 1.129 -23.125 -12.398 1 98.25 89 HIS A N 1
ATOM 737 C CA . HIS A 1 89 ? -0.193 -22.703 -12.844 1 98.25 89 HIS A CA 1
ATOM 738 C C . HIS A 1 89 ? -0.899 -21.891 -11.766 1 98.25 89 HIS A C 1
ATOM 740 O O . HIS A 1 89 ? -1.568 -20.891 -12.062 1 98.25 89 HIS A O 1
ATOM 746 N N . ALA A 1 90 ? -0.718 -22.312 -10.547 1 98.12 90 ALA A N 1
ATOM 747 C CA . ALA A 1 90 ? -1.323 -21.594 -9.43 1 98.12 90 ALA A CA 1
ATOM 748 C C . ALA A 1 90 ? -0.719 -20.203 -9.281 1 98.12 90 ALA A C 1
ATOM 750 O O . ALA A 1 90 ? -1.431 -19.234 -9 1 98.12 90 ALA A O 1
ATOM 751 N N . TRP A 1 91 ? 0.582 -20.125 -9.477 1 98.19 91 TRP A N 1
ATOM 752 C CA . TRP A 1 91 ? 1.256 -18.828 -9.43 1 98.19 91 TRP A CA 1
ATOM 753 C C . TRP A 1 91 ? 0.682 -17.875 -10.477 1 98.19 91 TRP A C 1
ATOM 755 O O . TRP A 1 91 ? 0.357 -16.719 -10.164 1 98.19 91 TRP A O 1
ATOM 765 N N . LYS A 1 92 ? 0.521 -18.359 -11.648 1 98.19 92 LYS A N 1
ATOM 766 C CA . LYS A 1 92 ? 0.002 -17.547 -12.742 1 98.19 92 LYS A CA 1
ATOM 767 C C . LYS A 1 92 ? -1.434 -17.109 -12.469 1 98.19 92 LYS A C 1
ATOM 769 O O . LYS A 1 92 ? -1.77 -15.93 -12.625 1 98.19 92 LYS A O 1
ATOM 774 N N . ALA A 1 93 ? -2.213 -18.047 -12.07 1 97.75 93 ALA A N 1
ATOM 775 C CA . ALA A 1 93 ? -3.611 -17.75 -11.773 1 97.75 93 ALA A CA 1
ATOM 776 C C . ALA A 1 93 ? -3.729 -16.703 -10.656 1 97.75 93 ALA A C 1
ATOM 778 O O . ALA A 1 93 ? -4.605 -15.844 -10.703 1 97.75 93 ALA A O 1
ATOM 779 N N . ALA A 1 94 ? -2.852 -16.828 -9.703 1 97.5 94 ALA A N 1
ATOM 780 C CA . ALA A 1 94 ? -2.879 -15.914 -8.57 1 97.5 94 ALA A CA 1
ATOM 781 C C . ALA A 1 94 ? -2.596 -14.477 -9.016 1 97.5 94 ALA A C 1
ATOM 783 O O . ALA A 1 94 ? -3.242 -13.539 -8.555 1 97.5 94 ALA A O 1
ATOM 784 N N . GLN A 1 95 ? -1.625 -14.297 -9.914 1 97.25 95 GLN A N 1
ATOM 785 C CA . GLN A 1 95 ? -1.322 -12.961 -10.422 1 97.25 95 GLN A CA 1
ATOM 786 C C . GLN A 1 95 ? -2.514 -12.367 -11.172 1 97.25 95 GLN A C 1
ATOM 788 O O . GLN A 1 95 ? -2.844 -11.195 -10.992 1 97.25 95 GLN A O 1
ATOM 793 N N . THR A 1 96 ? -3.178 -13.188 -11.953 1 96.5 96 THR A N 1
ATOM 794 C CA . THR A 1 96 ? -4.359 -12.75 -12.688 1 96.5 96 THR A CA 1
ATOM 795 C C . THR A 1 96 ? -5.469 -12.328 -11.727 1 96.5 96 THR A C 1
ATOM 797 O O . THR A 1 96 ? -6.051 -11.25 -11.875 1 96.5 96 THR A O 1
ATOM 800 N N . LYS A 1 97 ? -5.703 -13.109 -10.75 1 95.56 97 LYS A N 1
ATOM 801 C CA . LYS A 1 97 ? -6.773 -12.852 -9.789 1 95.56 97 LYS A CA 1
ATOM 802 C C . LYS A 1 97 ? -6.484 -11.594 -8.977 1 95.56 97 LYS A C 1
ATOM 804 O O . LYS A 1 97 ? -7.402 -10.844 -8.633 1 95.56 97 LYS A O 1
ATOM 809 N N . ALA A 1 98 ? -5.191 -11.383 -8.648 1 95.12 98 ALA A N 1
ATOM 810 C CA . ALA A 1 98 ? -4.801 -10.227 -7.836 1 95.12 98 ALA A CA 1
ATOM 811 C C . ALA A 1 98 ? -5.055 -8.922 -8.586 1 95.12 98 ALA A C 1
ATOM 813 O O . ALA A 1 98 ? -5.168 -7.859 -7.965 1 95.12 98 ALA A O 1
ATOM 814 N N . CYS A 1 99 ? -5.129 -8.992 -9.883 1 91.94 99 CYS A N 1
ATOM 815 C CA . CYS A 1 99 ? -5.285 -7.793 -10.703 1 91.94 99 CYS A CA 1
ATOM 816 C C . CYS A 1 99 ? -6.754 -7.504 -10.969 1 91.94 99 CYS A C 1
ATOM 818 O O . CYS A 1 99 ? -7.09 -6.496 -11.594 1 91.94 99 CYS A O 1
ATOM 820 N N . VAL A 1 100 ? -7.559 -8.359 -10.5 1 84 100 VAL A N 1
ATOM 821 C CA . VAL A 1 100 ? -8.992 -8.148 -10.688 1 84 100 VAL A CA 1
ATOM 822 C C . VAL A 1 100 ? -9.547 -7.281 -9.562 1 84 100 VAL A C 1
ATOM 824 O O . VAL A 1 100 ? -9.055 -7.336 -8.43 1 84 100 VAL A O 1
ATOM 827 N N . SER A 1 101 ? -10.469 -6.562 -9.906 1 73.06 101 SER A N 1
ATOM 828 C CA . SER A 1 101 ? -11 -5.523 -9.031 1 73.06 101 SER A CA 1
ATOM 829 C C . SER A 1 101 ? -11.594 -6.125 -7.758 1 73.06 101 SER A C 1
ATOM 831 O O . SER A 1 101 ? -12.125 -7.238 -7.781 1 73.06 101 SER A O 1
ATOM 833 N N . ASN A 1 102 ? -11.367 -5.391 -6.762 1 78.31 102 ASN A N 1
ATOM 834 C CA . ASN A 1 102 ? -12.008 -5.633 -5.473 1 78.31 102 ASN A CA 1
ATOM 835 C C . ASN A 1 102 ? -13.391 -5 -5.41 1 78.31 102 ASN A C 1
ATOM 837 O O . ASN A 1 102 ? -13.695 -4.082 -6.176 1 78.31 102 ASN A O 1
ATOM 841 N N . SER A 1 103 ? -14.211 -5.559 -4.602 1 80.62 103 SER A N 1
ATOM 842 C CA . SER A 1 103 ? -15.492 -4.91 -4.328 1 80.62 103 SER A CA 1
ATOM 843 C C . SER A 1 103 ? -15.305 -3.648 -3.492 1 80.62 103 SER A C 1
ATOM 845 O O . SER A 1 103 ? -16.172 -2.783 -3.453 1 80.62 103 SER A O 1
ATOM 847 N N . ILE A 1 104 ? -14.242 -3.602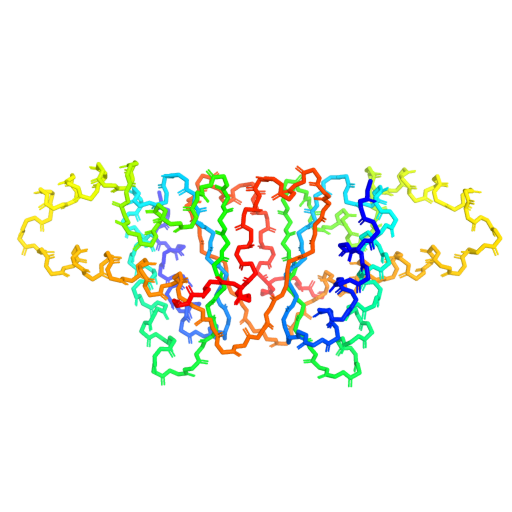 -2.811 1 87.88 104 ILE A N 1
ATOM 848 C CA . ILE A 1 104 ? -13.977 -2.465 -1.936 1 87.88 104 ILE A CA 1
ATOM 849 C C . ILE A 1 104 ? -13.219 -1.388 -2.705 1 87.88 104 ILE A C 1
ATOM 851 O O . ILE A 1 104 ? -12.258 -1.688 -3.424 1 87.88 104 ILE A O 1
ATOM 855 N N . LYS A 1 105 ? -13.711 -0.187 -2.572 1 89.5 105 LYS A N 1
ATOM 856 C CA . LYS A 1 105 ? -13.062 0.934 -3.248 1 89.5 105 LYS A CA 1
ATOM 857 C C . LYS A 1 105 ? -11.883 1.454 -2.438 1 89.5 105 LYS A C 1
ATOM 859 O O . LYS A 1 105 ? -12 1.691 -1.233 1 89.5 105 LYS A O 1
ATOM 864 N N . PHE A 1 106 ? -10.789 1.534 -3.115 1 89.88 106 PHE A N 1
ATOM 865 C CA . PHE A 1 106 ? -9.609 2.143 -2.514 1 89.88 106 PHE A CA 1
ATOM 866 C C . PHE A 1 106 ? -8.992 3.168 -3.455 1 89.88 106 PHE A C 1
ATOM 868 O O . PHE A 1 106 ? -9.172 3.092 -4.672 1 89.88 106 PHE A O 1
ATOM 875 N N . ILE A 1 107 ? -8.266 4.117 -2.83 1 88 107 ILE A N 1
ATOM 876 C CA . ILE A 1 107 ? -7.57 5.09 -3.666 1 88 107 ILE A CA 1
ATOM 877 C C . ILE A 1 107 ? -6.125 5.238 -3.197 1 88 107 ILE A C 1
ATOM 879 O O . ILE A 1 107 ? -5.793 4.879 -2.062 1 88 107 ILE A O 1
ATOM 883 N N . PHE A 1 108 ? -5.344 5.73 -4.121 1 86.31 108 PHE A N 1
ATOM 884 C CA . PHE A 1 108 ? -3.945 6.039 -3.85 1 86.31 108 PHE A CA 1
ATOM 885 C C . PHE A 1 108 ? -3.717 7.543 -3.83 1 86.31 108 PHE A C 1
ATOM 887 O O . PHE A 1 108 ? -4.227 8.266 -4.691 1 86.31 108 PHE A O 1
ATOM 894 N N . VAL A 1 109 ? -3.049 7.98 -2.865 1 86.06 109 VAL A N 1
ATOM 895 C CA . VAL A 1 109 ? -2.664 9.383 -2.787 1 86.06 109 VAL A CA 1
ATOM 896 C C . VAL A 1 109 ? -1.143 9.508 -2.77 1 86.06 109 VAL A C 1
ATOM 898 O O . VAL A 1 109 ? -0.478 8.93 -1.906 1 86.06 109 VAL A O 1
ATOM 901 N N . CYS A 1 110 ? -0.634 10.258 -3.705 1 84.56 110 CYS A N 1
ATOM 902 C CA . CYS A 1 110 ? 0.8 10.477 -3.861 1 84.56 110 CYS A CA 1
ATOM 903 C C . CYS A 1 110 ? 1.075 11.766 -4.633 1 84.56 110 CYS A C 1
ATOM 905 O O . CYS A 1 110 ? 0.163 12.344 -5.219 1 84.56 110 CYS A O 1
ATOM 907 N N . VAL A 1 111 ? 2.291 12.141 -4.527 1 86.25 111 VAL A N 1
ATOM 908 C CA . VAL A 1 111 ? 2.652 13.312 -5.312 1 86.25 111 VAL A CA 1
ATOM 909 C C . VAL A 1 111 ? 2.611 12.977 -6.801 1 86.25 111 VAL A C 1
ATOM 911 O O . VAL A 1 111 ? 2.857 11.836 -7.191 1 86.25 111 VAL A O 1
ATOM 914 N N . GLU A 1 112 ? 2.318 13.922 -7.547 1 78.75 112 GLU A N 1
ATOM 915 C CA . GLU A 1 112 ? 2.094 13.742 -8.977 1 78.75 112 GLU A CA 1
ATOM 916 C C . GLU A 1 112 ? 3.299 13.086 -9.648 1 78.75 112 GLU A C 1
ATOM 918 O O . GLU A 1 112 ? 3.141 12.258 -10.547 1 78.75 112 GLU A O 1
ATOM 923 N N . THR A 1 113 ? 4.488 13.414 -9.281 1 77.38 113 THR A N 1
ATOM 924 C CA . THR A 1 113 ? 5.703 12.891 -9.891 1 77.38 113 THR A CA 1
ATOM 925 C C . THR A 1 113 ? 5.816 11.383 -9.672 1 77.38 113 THR A C 1
ATOM 927 O O . THR A 1 113 ? 6.527 10.695 -10.406 1 77.38 113 THR A O 1
ATOM 930 N N . PHE A 1 114 ? 5.082 10.977 -8.68 1 77.44 114 PHE A N 1
ATOM 931 C CA . PHE A 1 114 ? 5.129 9.555 -8.352 1 77.44 114 PHE A CA 1
ATOM 932 C C . PHE A 1 114 ? 4.012 8.797 -9.055 1 77.44 114 PHE A C 1
ATOM 934 O O . PHE A 1 114 ? 4.082 7.578 -9.203 1 77.44 114 PHE A O 1
ATOM 941 N N . MET A 1 115 ? 3.064 9.555 -9.492 1 71.62 115 MET A N 1
ATOM 942 C CA . MET A 1 115 ? 1.907 8.93 -10.125 1 71.62 115 MET A CA 1
ATOM 943 C C . MET A 1 115 ? 2.324 8.133 -11.352 1 71.62 115 MET A C 1
ATOM 945 O O . MET A 1 115 ? 1.793 7.047 -11.609 1 71.62 115 MET A O 1
ATOM 949 N N . CYS A 1 116 ? 3.357 8.656 -11.922 1 69.38 116 CYS A N 1
ATOM 950 C CA . CYS A 1 116 ? 3.797 7.992 -13.141 1 69.38 116 CYS A CA 1
ATOM 951 C C . CYS A 1 116 ? 4.531 6.695 -12.828 1 69.38 116 CYS A C 1
ATOM 953 O O . CYS A 1 116 ? 4.57 5.781 -13.648 1 69.38 116 CYS A O 1
ATOM 955 N N . SER A 1 117 ? 5.023 6.664 -11.695 1 74.12 117 SER A N 1
ATOM 956 C CA . SER A 1 117 ? 5.773 5.473 -11.305 1 74.12 117 SER A CA 1
ATOM 957 C C . SER A 1 117 ? 4.848 4.383 -10.781 1 74.12 117 SER A C 1
ATOM 959 O O . SER A 1 117 ? 5.211 3.205 -10.758 1 74.12 117 SER A O 1
ATOM 961 N N . PHE A 1 118 ? 3.76 4.82 -10.336 1 71.38 118 PHE A N 1
ATOM 962 C CA . PHE A 1 118 ? 2.771 3.883 -9.82 1 71.38 118 PHE A CA 1
ATOM 963 C C . PHE A 1 118 ? 1.511 3.896 -10.672 1 71.38 118 PHE A C 1
ATOM 965 O O . PHE A 1 118 ? 0.928 4.957 -10.914 1 71.38 118 PHE A O 1
ATOM 972 N N . CYS A 1 119 ? 1.396 2.965 -11.492 1 58.78 119 CYS A N 1
ATOM 973 C CA . CYS A 1 119 ? 0.104 2.797 -12.148 1 58.78 119 CYS A CA 1
ATOM 974 C C . CYS A 1 119 ? -0.916 2.184 -11.195 1 58.78 119 CYS A C 1
ATOM 976 O O . CYS A 1 119 ? -0.854 0.989 -10.898 1 58.78 119 CYS A O 1
ATOM 978 N N . VAL A 1 120 ? -1.457 3.02 -10.367 1 52.97 120 VAL A N 1
ATOM 979 C CA . VAL A 1 120 ? -2.461 2.537 -9.43 1 52.97 120 VAL A CA 1
ATOM 980 C C . VAL A 1 120 ? -3.77 2.26 -10.164 1 52.97 120 VAL A C 1
ATOM 982 O O . VAL A 1 120 ? -4.328 3.15 -10.812 1 52.97 120 VAL A O 1
ATOM 985 N N . VAL A 1 121 ? -3.945 1.167 -10.828 1 45.53 121 VAL A N 1
ATOM 986 C CA . VAL A 1 121 ? -5.273 0.862 -11.352 1 45.53 121 VAL A CA 1
ATOM 987 C C . VAL A 1 121 ? -6.328 1.156 -10.289 1 45.53 121 VAL A C 1
ATOM 989 O O . VAL A 1 121 ? -6.344 0.527 -9.234 1 45.53 121 VAL A O 1
ATOM 992 N N . LEU A 1 122 ? -6.562 2.42 -10.102 1 43.5 122 LEU A N 1
ATOM 993 C CA . LEU A 1 122 ? -7.781 2.639 -9.328 1 43.5 122 LEU A CA 1
ATOM 994 C C . LEU A 1 122 ? -8.859 1.627 -9.719 1 43.5 122 LEU A C 1
ATOM 996 O O . LEU A 1 122 ? -9.086 1.384 -10.906 1 43.5 122 LEU A O 1
ATOM 1000 N N . ALA A 1 123 ? -8.906 0.607 -8.945 1 41.88 123 ALA A N 1
ATOM 1001 C CA . ALA A 1 123 ? -9.953 -0.383 -9.188 1 41.88 123 ALA A CA 1
ATOM 1002 C C . ALA A 1 123 ? -11.164 0.251 -9.875 1 41.88 123 ALA A C 1
ATOM 1004 O O . ALA A 1 123 ? -12.133 -0.436 -10.195 1 41.88 123 ALA A O 1
ATOM 1005 N N . SER A 1 124 ? -11.289 1.508 -10.016 1 39.22 124 SER A N 1
ATOM 1006 C CA . SER A 1 124 ? -12.508 1.724 -10.789 1 39.22 124 SER A CA 1
ATOM 1007 C C . SER A 1 124 ? -12.461 0.963 -12.117 1 39.22 124 SER A C 1
ATOM 1009 O O . SER A 1 124 ? -13.484 0.478 -12.594 1 39.22 124 SER A O 1
ATOM 1011 N N . HIS A 1 125 ? -11.453 1.373 -12.883 1 36.22 125 HIS A N 1
ATOM 1012 C CA . HIS A 1 125 ? -11.516 1.027 -14.297 1 36.22 125 HIS A CA 1
ATOM 1013 C C . HIS A 1 125 ? -10.984 -0.379 -14.547 1 36.22 125 HIS A C 1
ATOM 1015 O O . HIS A 1 125 ? -10.664 -0.735 -15.68 1 36.22 125 HIS A O 1
ATOM 1021 N N . LEU A 1 126 ? -10.383 -0.941 -13.664 1 34.62 126 LEU A N 1
ATOM 1022 C CA . LEU A 1 126 ? -10.086 -2.281 -14.148 1 34.62 126 LEU A CA 1
ATOM 1023 C C . LEU A 1 126 ? -11.32 -2.926 -14.766 1 34.62 126 LEU A C 1
ATOM 1025 O O . LEU A 1 126 ? -12.062 -3.641 -14.086 1 34.62 126 LEU A O 1
ATOM 1029 N N . LYS A 1 127 ? -12.062 -2.15 -15.539 1 32.38 127 LYS A N 1
ATOM 1030 C CA . LYS A 1 127 ? -13.203 -2.625 -16.312 1 32.38 127 LYS A CA 1
ATOM 1031 C C . LYS A 1 127 ? -12.984 -4.047 -16.812 1 32.38 127 LYS A C 1
ATOM 1033 O O . LYS A 1 127 ? -11.914 -4.363 -17.344 1 32.38 127 LYS A O 1
ATOM 1038 N N . ASN A 1 128 ? -13.883 -4.922 -16.406 1 27.19 128 ASN A N 1
ATOM 1039 C CA . ASN A 1 128 ? -14.211 -6.172 -17.094 1 27.19 128 ASN A CA 1
ATOM 1040 C C . ASN A 1 128 ? -14.281 -5.988 -18.609 1 27.19 128 ASN A C 1
ATOM 1042 O O . ASN A 1 128 ? -14.852 -5.012 -19.094 1 27.19 128 ASN A O 1
ATOM 1046 N N . MET B 1 1 ? -1.869 21.391 -14.289 1 26.91 1 MET B N 1
ATOM 1047 C CA . MET B 1 1 ? -2.568 20.594 -13.289 1 26.91 1 MET B CA 1
ATOM 1048 C C . MET B 1 1 ? -4.059 20.516 -13.602 1 26.91 1 MET B C 1
ATOM 1050 O O . MET B 1 1 ? -4.742 21.531 -13.641 1 26.91 1 MET B O 1
ATOM 1054 N N . ASN B 1 2 ? -4.617 19.703 -14.398 1 29.12 2 ASN B N 1
ATOM 1055 C CA . ASN B 1 2 ? -5.992 19.828 -14.867 1 29.12 2 ASN B CA 1
ATOM 1056 C C . ASN B 1 2 ? -6.984 19.797 -13.711 1 29.12 2 ASN B C 1
ATOM 1058 O O . ASN B 1 2 ? -6.941 18.906 -12.867 1 29.12 2 ASN B O 1
ATOM 1062 N N . PRO B 1 3 ? -7.648 20.859 -13.406 1 32.56 3 PRO B N 1
ATOM 1063 C CA . PRO B 1 3 ? -8.648 21.062 -12.352 1 32.56 3 PRO B CA 1
ATOM 1064 C C . PRO B 1 3 ? -9.594 19.875 -12.195 1 32.56 3 PRO B C 1
ATOM 1066 O O . PRO B 1 3 ? -10.227 19.719 -11.156 1 32.56 3 PRO B O 1
ATOM 1069 N N . ILE B 1 4 ? -9.992 19.375 -13.281 1 38.06 4 ILE B N 1
ATOM 1070 C CA . ILE B 1 4 ? -11 18.312 -13.297 1 38.06 4 ILE B CA 1
ATOM 1071 C C . ILE B 1 4 ? -10.531 17.156 -12.422 1 38.06 4 ILE B C 1
ATOM 1073 O O . ILE B 1 4 ? -11.344 16.516 -11.75 1 38.06 4 ILE B O 1
ATOM 1077 N N . GLU B 1 5 ? -9.289 16.75 -12.477 1 42.69 5 GLU B N 1
ATOM 1078 C CA . GLU B 1 5 ? -8.688 15.617 -11.789 1 42.69 5 GLU B CA 1
ATOM 1079 C C . GLU B 1 5 ? -8.695 15.828 -10.281 1 42.69 5 GLU B C 1
ATOM 1081 O O . GLU B 1 5 ? -8.781 14.859 -9.516 1 42.69 5 GLU B O 1
ATOM 1086 N N . HIS B 1 6 ? -8.703 17.078 -9.906 1 47.34 6 HIS B N 1
ATOM 1087 C CA . HIS B 1 6 ? -8.672 17.484 -8.508 1 47.34 6 HIS B CA 1
ATOM 1088 C C . HIS B 1 6 ? -10.016 17.234 -7.824 1 47.34 6 HIS B C 1
ATOM 1090 O O . HIS B 1 6 ? -10.062 16.703 -6.711 1 47.34 6 HIS B O 1
ATOM 1096 N N . GLU B 1 7 ? -11.047 17.906 -8.547 1 44.22 7 GLU B N 1
ATOM 1097 C CA . GLU B 1 7 ? -12.398 17.766 -8.008 1 44.22 7 GLU B CA 1
ATOM 1098 C C . GLU B 1 7 ? -12.766 16.297 -7.836 1 44.22 7 GLU B C 1
ATOM 1100 O O . GLU B 1 7 ? -13.375 15.906 -6.836 1 44.22 7 GLU B O 1
A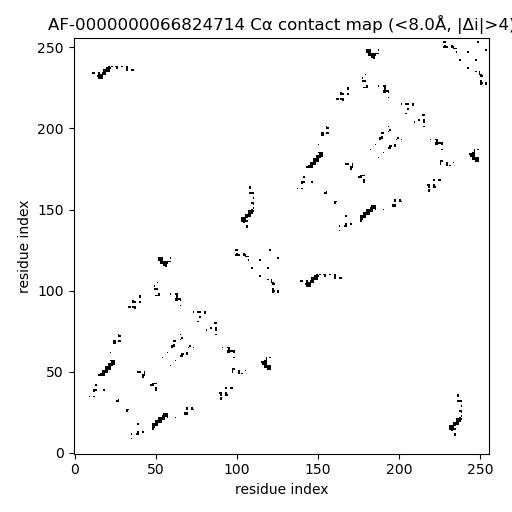TOM 1105 N N . SER B 1 8 ? -12.422 15.508 -8.922 1 49.88 8 SER B N 1
ATOM 1106 C CA . SER B 1 8 ? -12.719 14.086 -9.094 1 49.88 8 SER B CA 1
ATOM 1107 C C . SER B 1 8 ? -12.008 13.242 -8.047 1 49.88 8 SER B C 1
ATOM 1109 O O . SER B 1 8 ? -12.516 12.195 -7.629 1 49.88 8 SER B O 1
ATOM 1111 N N . ASN B 1 9 ? -11.047 14.031 -7.32 1 65.12 9 ASN B N 1
ATOM 1112 C CA . ASN B 1 9 ? -10.312 13.281 -6.309 1 65.12 9 ASN B CA 1
ATOM 1113 C C . ASN B 1 9 ? -11.016 13.32 -4.957 1 65.12 9 ASN B C 1
ATOM 1115 O O . ASN B 1 9 ? -11.078 12.305 -4.258 1 65.12 9 ASN B O 1
ATOM 1119 N N . ILE B 1 10 ? -11.844 14.531 -4.891 1 70.56 10 ILE B N 1
ATOM 1120 C CA . ILE B 1 10 ? -12.477 14.664 -3.584 1 70.56 10 ILE B CA 1
ATOM 1121 C C . ILE B 1 10 ? -13.625 13.664 -3.457 1 70.56 10 ILE B C 1
ATOM 1123 O O . ILE B 1 10 ? -13.797 13.039 -2.406 1 70.56 10 ILE B O 1
ATOM 1127 N N . ASP B 1 11 ? -14.375 13.602 -4.504 1 81.12 11 ASP B N 1
ATOM 1128 C CA . ASP B 1 11 ? -15.461 12.633 -4.48 1 81.12 11 ASP B CA 1
ATOM 1129 C C . ASP B 1 11 ? -14.93 11.211 -4.277 1 81.12 11 ASP B C 1
ATOM 1131 O O . ASP B 1 11 ? -15.516 10.422 -3.533 1 81.12 11 ASP B O 1
ATOM 1135 N N . SER B 1 12 ? -13.883 11.008 -4.891 1 86.62 12 SER B N 1
ATOM 1136 C CA . SER B 1 12 ? -13.289 9.688 -4.758 1 86.62 12 SER B CA 1
ATOM 1137 C C . SER B 1 12 ? -12.828 9.43 -3.328 1 86.62 12 SER B C 1
ATOM 1139 O O . SER B 1 12 ? -12.953 8.312 -2.822 1 86.62 12 SER B O 1
ATOM 1141 N N . ILE B 1 13 ? -12.445 10.492 -2.617 1 90.69 13 ILE B N 1
ATOM 1142 C CA . ILE B 1 13 ? -11.969 10.352 -1.246 1 90.69 13 ILE B CA 1
ATOM 1143 C C . ILE B 1 13 ? -13.133 10.008 -0.325 1 90.69 13 ILE B C 1
ATOM 1145 O O . ILE B 1 13 ? -13.031 9.109 0.514 1 90.69 13 ILE B O 1
ATOM 1149 N N . GLU B 1 14 ? -14.227 10.633 -0.584 1 90.94 14 GLU B N 1
ATOM 1150 C CA . GLU B 1 14 ? -15.375 10.43 0.293 1 90.94 14 GLU B CA 1
ATOM 1151 C C . GLU B 1 14 ? -16.016 9.062 0.06 1 90.94 14 GLU B C 1
ATOM 1153 O O . GLU B 1 14 ? -16.578 8.469 0.979 1 90.94 14 GLU B O 1
ATOM 1158 N N . GLU B 1 15 ? -15.797 8.531 -1.06 1 91.38 15 GLU B N 1
ATOM 1159 C CA . GLU B 1 15 ? -16.469 7.281 -1.412 1 91.38 15 GLU B CA 1
ATOM 1160 C C . GLU B 1 15 ? -15.57 6.078 -1.119 1 91.38 15 GLU B C 1
ATOM 1162 O O . GLU B 1 15 ? -16.047 4.945 -1.069 1 91.38 15 GLU B O 1
ATOM 1167 N N . SER B 1 16 ? -14.359 6.309 -0.912 1 93 16 SER B N 1
ATOM 1168 C CA . SER B 1 16 ? -13.422 5.207 -0.746 1 93 16 SER B CA 1
ATOM 1169 C C . SER B 1 16 ? -13.398 4.711 0.695 1 93 16 SER B C 1
ATOM 1171 O O . SER B 1 16 ? -13.648 5.477 1.626 1 93 16 SER B O 1
ATOM 1173 N N . MET B 1 17 ? -13.133 3.42 0.762 1 93.62 17 MET B N 1
ATOM 1174 C CA . MET B 1 17 ? -13.086 2.787 2.078 1 93.62 17 MET B CA 1
ATOM 1175 C C . MET B 1 17 ? -11.648 2.691 2.58 1 93.62 17 MET B C 1
ATOM 1177 O O . MET B 1 17 ? -11.414 2.629 3.789 1 93.62 17 MET B O 1
ATOM 1181 N N . ILE B 1 18 ? -10.727 2.637 1.711 1 93.12 18 ILE B N 1
ATOM 1182 C CA . ILE B 1 18 ? -9.32 2.467 2.047 1 93.12 18 ILE B CA 1
ATOM 1183 C C . ILE B 1 18 ? -8.477 3.504 1.301 1 93.12 18 ILE B C 1
ATOM 1185 O O . ILE B 1 18 ? -8.711 3.76 0.116 1 93.12 18 ILE B O 1
ATOM 1189 N N . TYR B 1 19 ? -7.547 4.07 1.957 1 92.69 19 TYR B N 1
ATOM 1190 C CA . TYR B 1 19 ? -6.602 5.02 1.385 1 92.69 19 TYR B CA 1
ATOM 1191 C C . TYR B 1 19 ? -5.172 4.512 1.514 1 92.69 19 TYR B C 1
ATOM 1193 O O . TYR B 1 19 ? -4.695 4.25 2.621 1 92.69 19 TYR B O 1
ATOM 1201 N N . VAL B 1 20 ? -4.57 4.363 0.476 1 91 20 VAL B N 1
ATOM 1202 C CA . VAL B 1 20 ? -3.143 4.066 0.476 1 91 20 VAL B CA 1
ATOM 1203 C C . VAL B 1 20 ? -2.348 5.348 0.238 1 91 20 VAL B C 1
ATOM 1205 O O . VAL B 1 20 ? -2.369 5.902 -0.863 1 91 20 VAL B O 1
ATOM 1208 N N . LEU B 1 21 ? -1.638 5.785 1.24 1 92.19 21 LEU B N 1
ATOM 1209 C CA . LEU B 1 21 ? -0.88 7.031 1.191 1 9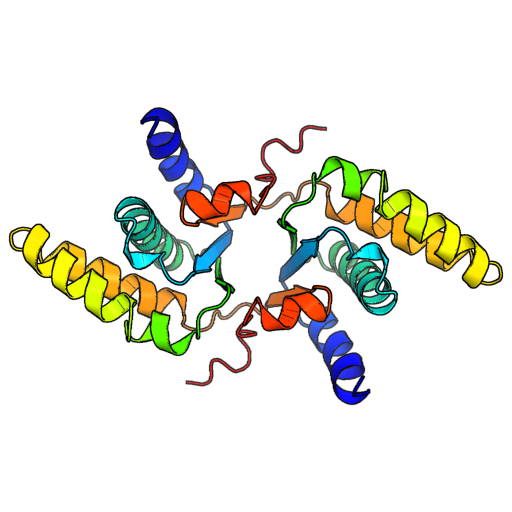2.19 21 LEU B CA 1
ATOM 1210 C C . LEU B 1 21 ? 0.599 6.758 0.936 1 92.19 21 LEU B C 1
ATOM 1212 O O . LEU B 1 21 ? 1.282 6.172 1.779 1 92.19 21 LEU B O 1
ATOM 1216 N N . VAL B 1 22 ? 1.087 7.219 -0.114 1 90.12 22 VAL B N 1
ATOM 1217 C CA . VAL B 1 22 ? 2.492 7.008 -0.447 1 90.12 22 VAL B CA 1
ATOM 1218 C C . VAL B 1 22 ? 3.297 8.266 -0.112 1 90.12 22 VAL B C 1
ATOM 1220 O O . VAL B 1 22 ? 3.35 9.203 -0.905 1 90.12 22 VAL B O 1
ATOM 1223 N N . PHE B 1 23 ? 3.967 8.211 1.006 1 92.69 23 PHE B N 1
ATOM 1224 C CA . PHE B 1 23 ? 4.863 9.289 1.417 1 92.69 23 PHE B CA 1
ATOM 1225 C C . PHE B 1 23 ? 6.23 9.133 0.761 1 92.69 23 PHE B C 1
ATOM 1227 O O . PHE B 1 23 ? 6.816 8.047 0.784 1 92.69 23 PHE B O 1
ATOM 1234 N N . SER B 1 24 ? 6.648 10.141 0.22 1 91.25 24 SER B N 1
ATOM 1235 C CA . SER B 1 24 ? 7.992 10.227 -0.344 1 91.25 24 SER B CA 1
ATOM 1236 C C . SER B 1 24 ? 8.719 11.477 0.151 1 91.25 24 SER B C 1
ATOM 1238 O O . SER B 1 24 ? 8.164 12.258 0.927 1 91.25 24 SER B O 1
ATOM 1240 N N . GLU B 1 25 ? 9.922 11.688 -0.268 1 91.75 25 GLU B N 1
ATOM 1241 C CA . GLU B 1 25 ? 10.758 12.773 0.231 1 91.75 25 GLU B CA 1
ATOM 1242 C C . GLU B 1 25 ? 10.117 14.133 -0.035 1 91.75 25 GLU B C 1
ATOM 1244 O O . GLU B 1 25 ? 10.203 15.039 0.797 1 91.75 25 GLU B O 1
ATOM 1249 N N . ASN B 1 26 ? 9.445 14.203 -1.13 1 92.5 26 ASN B N 1
ATOM 1250 C CA . ASN B 1 26 ? 8.93 15.516 -1.515 1 92.5 26 ASN B CA 1
ATOM 1251 C C . ASN B 1 26 ? 7.418 15.602 -1.304 1 92.5 26 ASN B C 1
ATOM 1253 O O . ASN B 1 26 ? 6.77 16.516 -1.813 1 92.5 26 ASN B O 1
ATOM 1257 N N . TYR B 1 27 ? 6.785 14.75 -0.648 1 94.75 27 TYR B N 1
ATOM 1258 C CA . TYR B 1 27 ? 5.34 14.688 -0.475 1 94.75 27 TYR B CA 1
ATOM 1259 C C . TYR B 1 27 ? 4.805 16 0.093 1 94.75 27 TYR B C 1
ATOM 1261 O O . TYR B 1 27 ? 3.807 16.531 -0.396 1 94.75 27 TYR B O 1
ATOM 1269 N N . ALA B 1 28 ? 5.477 16.594 1.096 1 97.31 28 ALA B N 1
ATOM 1270 C CA . ALA B 1 28 ? 5 17.766 1.827 1 97.31 28 ALA B CA 1
ATOM 1271 C C . ALA B 1 28 ? 5.031 19.016 0.947 1 97.31 28 ALA B C 1
ATOM 1273 O O . ALA B 1 28 ? 4.434 20.031 1.289 1 97.31 28 ALA B O 1
ATOM 1274 N N . SER B 1 29 ? 5.746 18.859 -0.151 1 96.5 29 SER B N 1
ATOM 1275 C CA . SER B 1 29 ? 5.828 20.031 -1.025 1 96.5 29 SER B CA 1
ATOM 1276 C C . SER B 1 29 ? 4.535 20.219 -1.805 1 96.5 29 SER B C 1
ATOM 1278 O O . SER B 1 29 ? 4.305 21.297 -2.367 1 96.5 29 SER B O 1
ATOM 1280 N N . SER B 1 30 ? 3.666 19.234 -1.958 1 94.62 30 SER B N 1
ATOM 1281 C CA . SER B 1 30 ? 2.402 19.312 -2.682 1 94.62 30 SER B CA 1
ATOM 1282 C C . SER B 1 30 ? 1.265 19.75 -1.762 1 94.62 30 SER B C 1
ATOM 1284 O O . SER B 1 30 ? 0.738 18.938 -0.995 1 94.62 30 SER B O 1
ATOM 1286 N N . THR B 1 31 ? 0.827 20.969 -1.872 1 95.88 31 THR B N 1
ATOM 1287 C CA . THR B 1 31 ? -0.267 21.469 -1.043 1 95.88 31 THR B CA 1
ATOM 1288 C C . THR B 1 31 ? -1.561 20.719 -1.353 1 95.88 31 THR B C 1
ATOM 1290 O O . THR B 1 31 ? -2.396 20.516 -0.468 1 95.88 31 THR 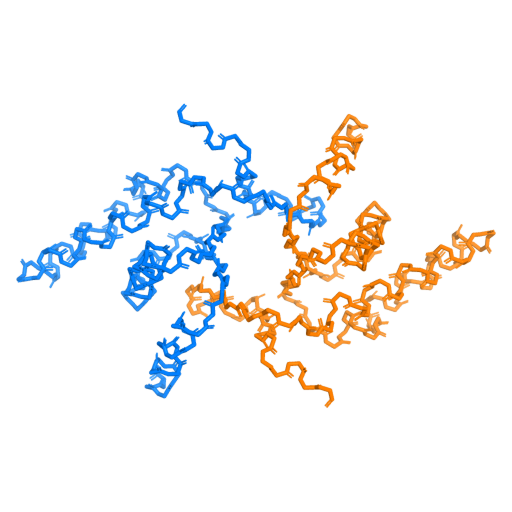B O 1
ATOM 1293 N N . TRP B 1 32 ? -1.646 20.219 -2.547 1 93.5 32 TRP B N 1
ATOM 1294 C CA . TRP B 1 32 ? -2.816 19.453 -2.945 1 93.5 32 TRP B CA 1
ATOM 1295 C C . TRP B 1 32 ? -2.873 18.125 -2.197 1 93.5 32 TRP B C 1
ATOM 1297 O O . TRP B 1 32 ? -3.906 17.766 -1.626 1 93.5 32 TRP B O 1
ATOM 1307 N N . CYS B 1 33 ? -1.733 17.469 -2.137 1 93.62 33 CYS B N 1
ATOM 1308 C CA . CYS B 1 33 ? -1.67 16.203 -1.414 1 93.62 33 CYS B CA 1
ATOM 1309 C C . CYS B 1 33 ? -1.943 16.422 0.071 1 93.62 33 CYS B C 1
ATOM 1311 O O . CYS B 1 33 ? -2.588 15.578 0.709 1 93.62 33 CYS B O 1
ATOM 1313 N N . LEU B 1 34 ? -1.469 17.516 0.585 1 97.12 34 LEU B N 1
ATOM 1314 C CA . LEU B 1 34 ? -1.688 17.828 1.996 1 97.12 34 LEU B CA 1
ATOM 1315 C C . LEU B 1 34 ? -3.166 18.078 2.275 1 97.12 34 LEU B C 1
ATOM 1317 O O . LEU B 1 34 ? -3.695 17.625 3.293 1 97.12 34 LEU B O 1
ATOM 1321 N N . ASP B 1 35 ? -3.814 18.734 1.344 1 95.81 35 ASP B N 1
ATOM 1322 C CA . ASP B 1 35 ? -5.254 18.953 1.48 1 95.81 35 ASP B CA 1
ATOM 1323 C C . ASP B 1 35 ? -6.012 17.625 1.443 1 95.81 35 ASP B C 1
ATOM 1325 O O . ASP B 1 35 ? -6.926 17.406 2.24 1 95.81 35 ASP B O 1
ATOM 1329 N N . GLU B 1 36 ? -5.66 16.812 0.494 1 94.56 36 GLU B N 1
ATOM 1330 C CA . GLU B 1 36 ? -6.293 15.508 0.398 1 94.56 36 GLU B CA 1
ATOM 1331 C C . GLU B 1 36 ? -6.09 14.695 1.677 1 94.56 36 GLU B C 1
ATOM 1333 O O . GLU B 1 36 ? -7.027 14.078 2.184 1 94.56 36 GLU B O 1
ATOM 1338 N N . LEU B 1 37 ? -4.895 14.727 2.193 1 96.5 37 LEU B N 1
ATOM 1339 C CA . LEU B 1 37 ? -4.586 13.984 3.412 1 96.5 37 LEU B CA 1
ATOM 1340 C C . LEU B 1 37 ? -5.473 14.445 4.566 1 96.5 37 LEU B C 1
ATOM 1342 O O . LEU B 1 37 ? -5.996 13.617 5.316 1 96.5 37 LEU B O 1
ATOM 1346 N N . THR B 1 38 ? -5.656 15.711 4.727 1 97 38 THR B N 1
ATOM 1347 C CA . THR B 1 38 ? -6.496 16.25 5.793 1 97 38 THR B CA 1
ATOM 1348 C C . THR B 1 38 ? -7.93 15.727 5.66 1 97 38 THR B C 1
ATOM 1350 O O . THR B 1 38 ? -8.539 15.312 6.648 1 97 38 THR B O 1
ATOM 1353 N N . LYS B 1 39 ? -8.383 15.75 4.465 1 96.25 39 LYS B N 1
ATOM 1354 C CA . LYS B 1 39 ? -9.727 15.25 4.223 1 96.25 39 LYS B CA 1
ATOM 1355 C C . LYS B 1 39 ? -9.82 13.758 4.516 1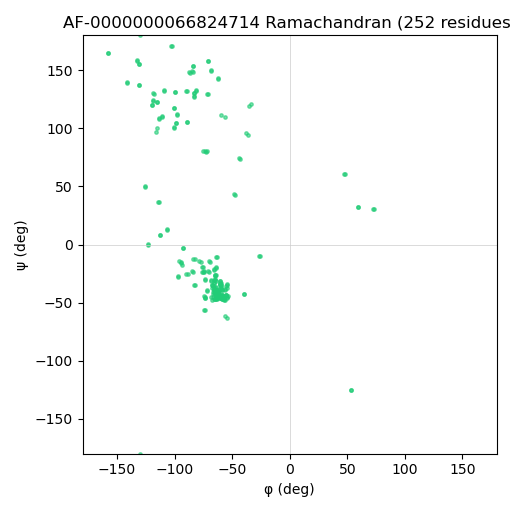 96.25 39 LYS B C 1
ATOM 1357 O O . LYS B 1 39 ? -10.812 13.289 5.078 1 96.25 39 LYS B O 1
ATOM 1362 N N . ILE B 1 40 ? -8.844 13.008 4.105 1 95.94 40 ILE B N 1
ATOM 1363 C CA . ILE B 1 40 ? -8.781 11.57 4.332 1 95.94 40 ILE B CA 1
ATOM 1364 C C . ILE B 1 40 ? -8.852 11.281 5.828 1 95.94 40 ILE B C 1
ATOM 1366 O O . ILE B 1 40 ? -9.594 10.398 6.266 1 95.94 40 ILE B O 1
ATOM 1370 N N . LEU B 1 41 ? -8.086 12.008 6.613 1 96.56 41 LEU B N 1
ATOM 1371 C CA . LEU B 1 41 ? -8.07 11.766 8.055 1 96.56 41 LEU B CA 1
ATOM 1372 C C . LEU B 1 41 ? -9.398 12.148 8.688 1 96.56 41 LEU B C 1
ATOM 1374 O O . LEU B 1 41 ? -9.828 11.531 9.664 1 96.56 41 LEU B O 1
ATOM 1378 N N . ASP B 1 42 ? -10.039 13.125 8.117 1 95.56 42 ASP B N 1
ATOM 1379 C CA . ASP B 1 42 ? -11.398 13.43 8.555 1 95.56 42 ASP B CA 1
ATOM 1380 C C . ASP B 1 42 ? -12.344 12.258 8.273 1 95.56 42 ASP B C 1
ATOM 1382 O O . ASP B 1 42 ? -13.156 11.898 9.125 1 95.56 42 ASP B O 1
ATOM 1386 N N . CYS B 1 43 ? -12.227 11.727 7.082 1 95.06 43 CYS B N 1
ATOM 1387 C CA . CYS B 1 43 ? -13.047 10.578 6.711 1 95.06 43 CYS B CA 1
ATOM 1388 C C . CYS B 1 43 ? -12.734 9.383 7.598 1 95.06 43 CYS B C 1
ATOM 1390 O O . CYS B 1 43 ? -13.641 8.641 7.984 1 95.06 43 CYS B O 1
ATOM 1392 N N . LYS B 1 44 ? -11.469 9.18 7.887 1 95.31 44 LYS B N 1
ATOM 1393 C CA . LYS B 1 44 ? -11.094 8.117 8.812 1 95.31 44 LYS B CA 1
ATOM 1394 C C . LYS B 1 44 ? -11.773 8.289 10.164 1 95.31 44 LYS B C 1
ATOM 1396 O O . LYS B 1 44 ? -12.352 7.34 10.703 1 95.31 44 LYS B O 1
ATOM 1401 N N . LYS B 1 45 ? -11.766 9.406 10.703 1 94.5 45 LYS B N 1
ATOM 1402 C CA . LYS B 1 45 ? -12.336 9.703 12.016 1 94.5 45 LYS B CA 1
ATOM 1403 C C . LYS B 1 45 ? -13.852 9.562 12.008 1 94.5 45 LYS B C 1
ATOM 1405 O O . LYS B 1 45 ? -14.43 8.953 12.906 1 94.5 45 LYS B O 1
ATOM 1410 N N . ARG B 1 46 ? -14.469 10.039 10.977 1 95.31 46 ARG B N 1
ATOM 1411 C CA . ARG B 1 46 ? -15.922 10.133 10.938 1 95.31 46 ARG B CA 1
ATOM 1412 C C . ARG B 1 46 ? -16.547 8.797 10.547 1 95.31 46 ARG B C 1
ATOM 1414 O O . ARG B 1 46 ? -17.625 8.445 11.031 1 95.31 46 ARG B O 1
ATOM 1421 N N . TYR B 1 47 ? -15.844 8.102 9.68 1 94.69 47 TYR B N 1
ATOM 1422 C CA . TYR B 1 47 ? -16.516 6.957 9.07 1 94.69 47 TYR B CA 1
ATOM 1423 C C . TYR B 1 47 ? -15.734 5.672 9.305 1 94.69 47 TYR B C 1
ATOM 1425 O O . TYR B 1 47 ? -16.125 4.602 8.828 1 94.69 47 TYR B O 1
ATOM 1433 N N . GLY B 1 48 ? -14.633 5.711 9.969 1 93.81 48 GLY B N 1
ATOM 1434 C CA . GLY B 1 48 ? -13.852 4.523 10.266 1 93.81 48 GLY B CA 1
ATOM 1435 C C . GLY B 1 48 ? -13.125 3.965 9.055 1 93.81 48 GLY B C 1
ATOM 1436 O O . GLY B 1 48 ? -12.984 2.75 8.914 1 93.81 48 GLY B O 1
ATOM 1437 N N . ARG B 1 49 ? -12.773 4.844 8.164 1 94.44 49 ARG B N 1
ATOM 1438 C CA . ARG B 1 49 ? -12.047 4.422 6.969 1 94.44 49 ARG B CA 1
ATOM 1439 C C . ARG B 1 49 ? -10.617 4.012 7.309 1 94.44 49 ARG B C 1
ATOM 1441 O O . ARG B 1 49 ? -10.094 4.387 8.359 1 94.44 49 ARG B O 1
ATOM 1448 N N . VAL B 1 50 ? -10.055 3.225 6.461 1 93.94 50 VAL B N 1
ATOM 1449 C CA . VAL B 1 50 ? -8.727 2.672 6.723 1 93.94 50 VAL B CA 1
ATOM 1450 C C . VAL B 1 50 ? -7.676 3.475 5.969 1 93.94 50 VAL B C 1
ATOM 1452 O O . 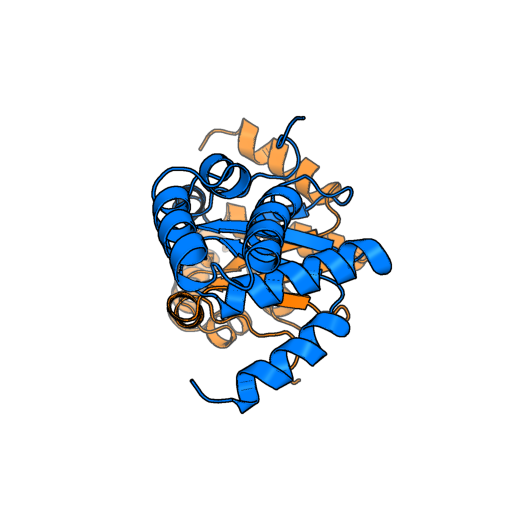VAL B 1 50 ? -7.828 3.744 4.773 1 93.94 50 VAL B O 1
ATOM 1455 N N . VAL B 1 51 ? -6.633 3.857 6.652 1 94.19 51 VAL B N 1
ATOM 1456 C CA . VAL B 1 51 ? -5.508 4.574 6.059 1 94.19 51 VAL B CA 1
ATOM 1457 C C . VAL B 1 51 ? -4.246 3.717 6.145 1 94.19 51 VAL B C 1
ATOM 1459 O O . VAL B 1 51 ? -3.842 3.301 7.23 1 94.19 51 VAL B O 1
ATOM 1462 N N . ILE B 1 52 ? -3.666 3.465 5.008 1 91.81 52 ILE B N 1
ATOM 1463 C CA . ILE B 1 52 ? -2.445 2.67 4.93 1 91.81 52 ILE B CA 1
ATOM 1464 C C . ILE B 1 52 ? -1.287 3.551 4.465 1 91.81 52 ILE B C 1
ATOM 1466 O O . ILE B 1 52 ? -1.192 3.891 3.283 1 91.81 52 ILE B O 1
ATOM 1470 N N . PRO B 1 53 ? -0.403 3.848 5.324 1 91.88 53 PRO B N 1
ATOM 1471 C CA . PRO B 1 53 ? 0.767 4.621 4.902 1 91.88 53 PRO B CA 1
ATOM 1472 C C . PRO B 1 53 ? 1.843 3.758 4.25 1 91.88 53 PRO B C 1
ATOM 1474 O O . PRO B 1 53 ? 2.16 2.676 4.75 1 91.88 53 PRO B O 1
ATOM 1477 N N . VAL B 1 54 ? 2.279 4.203 3.211 1 87.75 54 VAL B N 1
ATOM 1478 C CA . VAL B 1 54 ? 3.422 3.627 2.512 1 87.75 54 VAL B CA 1
ATOM 1479 C C . VAL B 1 54 ? 4.547 4.656 2.422 1 87.75 54 VAL B C 1
ATOM 1481 O O . VAL B 1 54 ? 4.332 5.781 1.97 1 87.75 54 VAL B O 1
ATOM 1484 N N . PHE B 1 55 ? 5.766 4.215 2.822 1 89.38 55 PHE B N 1
ATOM 1485 C CA . PHE B 1 55 ? 6.902 5.133 2.826 1 89.38 55 PHE B CA 1
ATOM 1486 C C . PHE B 1 55 ? 7.914 4.746 1.755 1 89.38 55 PHE B C 1
ATOM 1488 O O . PHE B 1 55 ? 8.602 3.727 1.878 1 89.38 55 PHE B O 1
ATOM 1495 N N . TYR B 1 56 ? 7.988 5.539 0.79 1 87.44 56 TYR B N 1
ATOM 1496 C CA . TYR B 1 56 ? 8.914 5.293 -0.312 1 87.44 56 TYR B CA 1
ATOM 1497 C C . TYR B 1 56 ? 10.188 6.105 -0.145 1 87.44 56 TYR B C 1
ATOM 1499 O O . TYR B 1 56 ? 10.195 7.32 -0.364 1 87.44 56 TYR B O 1
ATOM 1507 N N . LYS B 1 57 ? 11.211 5.441 0.244 1 87.44 57 LYS B N 1
ATOM 1508 C CA . LYS B 1 57 ? 12.547 6.012 0.404 1 87.44 57 LYS B CA 1
ATOM 1509 C C . LYS B 1 57 ? 12.539 7.156 1.416 1 87.44 57 LYS B C 1
ATOM 1511 O O . LYS B 1 57 ? 13.219 8.164 1.224 1 87.44 57 LYS B O 1
ATOM 1516 N N . VAL B 1 58 ? 11.742 7.094 2.354 1 90.88 58 VAL B N 1
ATOM 1517 C CA . VAL B 1 58 ? 11.695 8.047 3.457 1 90.88 58 VAL B CA 1
ATOM 1518 C C . VAL B 1 58 ? 11.406 7.309 4.766 1 90.88 58 VAL B C 1
ATOM 1520 O O . VAL B 1 58 ? 10.586 6.387 4.797 1 90.88 58 VAL B O 1
ATOM 1523 N N . ASP B 1 59 ? 12.078 7.727 5.758 1 90.38 59 ASP B N 1
ATOM 1524 C CA . ASP B 1 59 ? 11.859 7.164 7.09 1 90.38 59 ASP B CA 1
ATOM 1525 C C . ASP B 1 59 ? 10.508 7.609 7.656 1 90.38 59 ASP B C 1
ATOM 1527 O O . ASP B 1 59 ? 10.211 8.805 7.684 1 90.38 59 ASP B O 1
ATOM 1531 N N . PRO B 1 60 ? 9.719 6.691 8.133 1 92.06 60 PRO B N 1
ATOM 1532 C CA . PRO B 1 60 ? 8.43 7.059 8.711 1 92.06 60 PRO B CA 1
ATOM 1533 C C . PRO B 1 60 ? 8.547 8.102 9.82 1 92.06 60 PRO B C 1
ATOM 1535 O O . PRO B 1 60 ? 7.672 8.953 9.969 1 92.06 60 PRO B O 1
ATOM 1538 N N . SER B 1 61 ? 9.594 8.047 10.562 1 92.31 61 SER B N 1
ATOM 1539 C CA . SER B 1 61 ? 9.766 8.992 11.664 1 92.31 61 SER B CA 1
ATOM 1540 C C . SER B 1 61 ? 9.938 10.414 11.148 1 92.31 61 SER B C 1
ATOM 1542 O O . SER B 1 61 ? 9.555 11.375 11.828 1 92.31 61 SER B O 1
ATOM 1544 N N . ILE B 1 62 ? 10.555 10.508 10.008 1 95.19 62 ILE B N 1
ATOM 1545 C CA . ILE B 1 62 ? 10.734 11.82 9.398 1 95.19 62 ILE B CA 1
ATOM 1546 C C . ILE B 1 62 ? 9.375 12.414 9.047 1 95.19 62 ILE B C 1
ATOM 1548 O O . ILE B 1 62 ? 9.117 13.594 9.305 1 95.19 62 ILE B O 1
ATOM 1552 N N . VAL B 1 63 ? 8.484 11.617 8.453 1 95.88 63 VAL B N 1
ATOM 1553 C CA . VAL B 1 63 ? 7.148 12.07 8.078 1 95.88 63 VAL B CA 1
ATOM 1554 C C . VAL B 1 63 ? 6.336 12.391 9.328 1 95.88 63 VAL B C 1
ATOM 1556 O O . VAL B 1 63 ? 5.746 13.469 9.438 1 95.88 63 VAL B O 1
ATOM 1559 N N . ARG B 1 64 ? 6.34 11.5 10.336 1 95.56 64 ARG B N 1
ATOM 1560 C CA . ARG B 1 64 ? 5.535 11.586 11.555 1 95.56 64 ARG B CA 1
ATOM 1561 C C . ARG B 1 64 ? 5.844 12.859 12.32 1 95.56 64 ARG B C 1
ATOM 1563 O O . ARG B 1 64 ? 4.938 13.5 12.859 1 95.56 64 ARG B O 1
ATOM 1570 N N . ASN B 1 65 ? 7.086 13.227 12.305 1 96.62 65 ASN B N 1
ATOM 1571 C CA . ASN B 1 65 ? 7.523 14.352 13.125 1 96.62 65 ASN B CA 1
ATOM 1572 C C . ASN B 1 65 ? 7.941 15.547 12.258 1 96.62 65 ASN B C 1
ATOM 1574 O O . ASN B 1 65 ? 8.484 16.516 12.773 1 96.62 65 ASN B O 1
ATOM 1578 N N . GLN B 1 66 ? 7.703 15.453 11 1 97.62 66 GLN B N 1
ATOM 1579 C CA . GLN B 1 66 ? 8.039 16.484 10.016 1 97.62 66 GLN B CA 1
ATOM 1580 C C . GLN B 1 66 ? 9.469 16.969 10.195 1 97.62 66 GLN B C 1
ATOM 1582 O O . GLN B 1 66 ? 9.703 18.172 10.375 1 97.62 66 GLN B O 1
ATOM 1587 N N . ARG B 1 67 ? 10.367 16.062 10.062 1 97.12 67 ARG B N 1
ATOM 1588 C CA . ARG B 1 67 ? 11.789 16.375 10.203 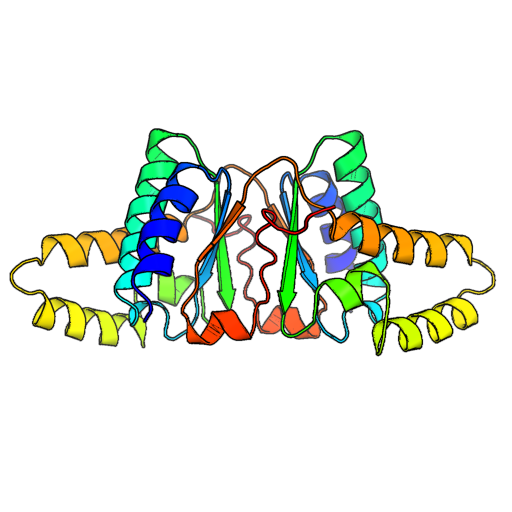1 97.12 67 ARG B CA 1
ATOM 1589 C C . ARG B 1 67 ? 12.469 16.469 8.836 1 97.12 67 ARG B C 1
ATOM 1591 O O . ARG B 1 67 ? 11.852 16.172 7.812 1 97.12 67 ARG B O 1
ATOM 1598 N N . GLU B 1 68 ? 13.688 16.938 8.891 1 96.38 68 GLU B N 1
ATOM 1599 C CA . GLU B 1 68 ? 14.547 17.031 7.707 1 96.38 68 GLU B CA 1
ATOM 1600 C C . GLU B 1 68 ? 13.852 17.797 6.582 1 96.38 68 GLU B C 1
ATOM 1602 O O . GLU B 1 68 ? 13.367 18.906 6.789 1 96.38 68 GLU B O 1
ATOM 1607 N N . THR B 1 69 ? 13.758 17.172 5.371 1 96.19 69 THR B N 1
ATOM 1608 C CA . THR B 1 69 ? 13.188 17.891 4.234 1 96.19 69 THR B CA 1
ATOM 1609 C C . THR B 1 69 ? 11.758 18.328 4.531 1 96.19 69 THR B C 1
ATOM 1611 O O . THR B 1 69 ? 11.312 19.375 4.078 1 96.19 69 THR B O 1
ATOM 1614 N N . TYR B 1 70 ? 11.055 17.641 5.23 1 97.94 70 TYR B N 1
ATOM 1615 C CA . TYR B 1 70 ? 9.703 18.016 5.609 1 97.94 70 TYR B CA 1
ATOM 1616 C C . TYR B 1 70 ? 9.703 19.281 6.465 1 97.94 70 TYR B C 1
ATOM 1618 O O . TYR B 1 70 ? 8.844 20.156 6.293 1 97.94 70 TYR B O 1
ATOM 1626 N N . ALA B 1 71 ? 10.609 19.359 7.387 1 98 71 ALA B N 1
ATOM 1627 C CA . ALA B 1 71 ? 10.703 20.547 8.227 1 98 71 ALA B CA 1
ATOM 1628 C C . ALA B 1 71 ? 10.938 21.797 7.387 1 98 71 ALA B C 1
ATOM 1630 O O . ALA B 1 71 ? 10.281 22.812 7.594 1 98 71 ALA B O 1
ATOM 1631 N N . GLU B 1 72 ? 11.867 21.641 6.48 1 98 72 GLU B N 1
ATOM 1632 C CA . GLU B 1 72 ? 12.188 22.766 5.609 1 98 72 GLU B CA 1
ATOM 1633 C C . GLU B 1 72 ? 10.969 23.219 4.816 1 98 72 GLU B C 1
ATOM 1635 O O . GLU B 1 72 ? 10.711 24.422 4.691 1 98 72 GLU B O 1
ATOM 1640 N N . VAL B 1 73 ? 10.25 22.344 4.27 1 98.19 73 VAL B N 1
ATOM 1641 C CA . VAL B 1 73 ? 9.078 22.641 3.449 1 98.19 73 VAL B CA 1
ATOM 1642 C C . VAL B 1 73 ? 8 23.297 4.309 1 98.19 73 VAL B C 1
ATOM 1644 O O . VAL B 1 73 ? 7.355 24.25 3.875 1 98.19 73 VAL B O 1
ATOM 1647 N N . PHE B 1 74 ? 7.809 22.859 5.504 1 98.19 74 PHE B N 1
ATOM 1648 C CA . PHE B 1 74 ? 6.734 23.391 6.328 1 98.19 74 PHE B CA 1
ATOM 1649 C C . PHE B 1 74 ? 7.086 24.797 6.82 1 98.19 74 PHE B C 1
ATOM 1651 O O . PHE B 1 74 ? 6.199 25.625 7.043 1 98.19 74 PHE B O 1
ATOM 1658 N N . VAL B 1 75 ? 8.391 25.094 6.996 1 98.19 75 VAL B N 1
ATOM 1659 C CA . VAL B 1 75 ? 8.781 26.469 7.258 1 98.19 75 VAL B CA 1
ATOM 1660 C C . VAL B 1 75 ? 8.305 27.375 6.117 1 98.19 75 VAL B C 1
ATOM 1662 O O . VAL B 1 75 ? 7.738 28.438 6.355 1 98.19 75 VAL B O 1
ATOM 1665 N N . LYS B 1 76 ? 8.562 26.906 4.926 1 98.19 76 LYS B N 1
ATOM 1666 C CA . LYS B 1 76 ? 8.117 27.656 3.758 1 98.19 76 LYS B CA 1
ATOM 1667 C C . LYS B 1 76 ? 6.594 27.797 3.746 1 98.19 76 LYS B C 1
ATOM 1669 O O . LYS B 1 76 ? 6.07 28.875 3.453 1 98.19 76 LYS B O 1
ATOM 1674 N N . HIS B 1 77 ? 5.836 26.703 4.012 1 98.38 77 HIS B N 1
ATOM 1675 C CA . HIS B 1 77 ? 4.379 26.75 4.059 1 98.38 77 HIS B CA 1
ATOM 1676 C C . HIS B 1 77 ? 3.898 27.75 5.105 1 98.38 77 HIS B C 1
ATOM 1678 O O . HIS B 1 77 ? 2.941 28.5 4.871 1 98.38 77 HIS B O 1
ATOM 1684 N N . GLU B 1 78 ? 4.488 27.75 6.262 1 98.19 78 GLU B N 1
ATOM 1685 C CA . GLU B 1 78 ? 4.086 28.656 7.328 1 98.19 78 GLU B CA 1
ATOM 1686 C C . GLU B 1 78 ? 4.242 30.109 6.895 1 98.19 78 GLU B C 1
ATOM 1688 O O . GLU B 1 78 ? 3.422 30.969 7.246 1 98.19 78 GLU B O 1
ATOM 1693 N N . HIS B 1 79 ? 5.285 30.375 6.07 1 97.88 79 HIS B N 1
ATOM 1694 C CA . HIS B 1 79 ? 5.484 31.719 5.547 1 97.88 79 HIS B CA 1
ATOM 1695 C C . HIS B 1 79 ? 4.457 32.062 4.469 1 97.88 79 HIS B C 1
ATOM 1697 O O . HIS B 1 79 ? 3.896 33.156 4.449 1 97.88 79 HIS B O 1
ATOM 1703 N N . GLN B 1 80 ? 4.277 31.141 3.594 1 97.81 80 GLN B N 1
ATOM 1704 C CA . GLN B 1 80 ? 3.377 31.344 2.463 1 97.81 80 GLN B CA 1
ATOM 1705 C C . GLN B 1 80 ? 1.928 31.453 2.928 1 97.81 80 GLN B C 1
ATOM 1707 O O . GLN B 1 80 ? 1.13 32.188 2.332 1 97.81 80 GLN B O 1
ATOM 1712 N N . PHE B 1 81 ? 1.607 30.719 3.941 1 98.12 81 PHE B N 1
ATOM 1713 C CA . PHE B 1 81 ? 0.229 30.656 4.414 1 98.12 81 PHE B CA 1
ATOM 1714 C C . PHE B 1 81 ? 0.11 31.266 5.809 1 98.12 81 PHE B C 1
ATOM 1716 O O . PHE B 1 81 ? -0.622 30.75 6.656 1 98.12 81 PHE B O 1
ATOM 1723 N N . GLU B 1 82 ? 0.825 32.281 6.062 1 97 82 GLU B N 1
ATOM 1724 C CA . GLU B 1 82 ? 0.829 32.938 7.363 1 97 82 GLU B CA 1
ATOM 1725 C C . GLU B 1 82 ? -0.583 33.344 7.781 1 97 82 GLU B C 1
ATOM 1727 O O . GLU B 1 82 ? -0.932 33.25 8.961 1 97 82 GLU B O 1
ATOM 1732 N N . ASP B 1 83 ? -1.426 33.75 6.84 1 97.06 83 ASP B N 1
ATOM 1733 C CA . ASP B 1 83 ? -2.795 34.188 7.109 1 97.06 83 ASP B CA 1
ATOM 1734 C C . ASP B 1 83 ? -3.719 33 7.309 1 97.06 83 ASP B C 1
ATOM 1736 O O . ASP B 1 83 ? -4.859 33.156 7.746 1 97.06 83 ASP B O 1
ATOM 1740 N N . LYS B 1 84 ? -3.318 31.859 6.961 1 97.75 84 LYS B N 1
ATOM 1741 C CA . LYS B 1 84 ? -4.047 30.594 7.137 1 97.75 84 LYS B CA 1
ATOM 1742 C C . LYS B 1 84 ? -3.197 29.562 7.875 1 97.75 84 LYS B C 1
ATOM 1744 O O . LYS B 1 84 ? -3.086 28.422 7.438 1 97.75 84 LYS B O 1
ATOM 1749 N N . ILE B 1 85 ? -2.674 30.031 8.945 1 97.81 85 ILE B N 1
ATOM 1750 C CA . ILE B 1 85 ? -1.686 29.234 9.664 1 97.81 85 ILE B CA 1
ATOM 1751 C C . ILE B 1 85 ? -2.338 27.953 10.195 1 97.81 85 ILE B C 1
ATOM 1753 O O . ILE B 1 85 ? -1.682 26.922 10.32 1 97.81 85 ILE B O 1
ATOM 1757 N N . ASP B 1 86 ? -3.646 28.016 10.523 1 98 86 ASP B N 1
ATOM 1758 C CA . ASP B 1 86 ? -4.375 26.844 11.008 1 98 86 ASP B CA 1
ATOM 1759 C C . ASP B 1 86 ? -4.371 25.719 9.977 1 98 86 ASP B C 1
ATOM 1761 O O . ASP B 1 86 ? -4.363 24.547 10.328 1 98 86 ASP B O 1
ATOM 1765 N N . LYS B 1 87 ? -4.398 26.062 8.766 1 98.06 87 LYS B N 1
ATOM 1766 C CA . LYS B 1 87 ? -4.316 25.078 7.688 1 98.06 87 LYS B CA 1
ATOM 1767 C C . LYS B 1 87 ? -2.988 24.328 7.727 1 98.06 87 LYS B C 1
ATOM 1769 O O . LYS B 1 87 ? -2.955 23.109 7.582 1 98.06 87 LYS B O 1
ATOM 1774 N N . VAL B 1 88 ? -1.959 25.031 7.93 1 98.56 88 VAL B N 1
ATOM 1775 C CA . VAL B 1 88 ? -0.627 24.438 7.992 1 98.56 88 VAL B CA 1
ATOM 1776 C C . VAL B 1 88 ? -0.534 23.5 9.195 1 98.56 88 VAL B C 1
ATOM 1778 O O . VAL B 1 88 ? 0.014 22.391 9.086 1 98.56 88 VAL B O 1
ATOM 1781 N N . HIS B 1 89 ? -1.114 23.953 10.289 1 98.25 89 HIS B N 1
ATOM 1782 C CA . HIS B 1 89 ? -1.131 23.094 11.477 1 98.25 89 HIS B CA 1
ATOM 1783 C C . HIS B 1 89 ? -1.919 21.812 11.219 1 98.25 89 HIS B C 1
ATOM 1785 O O . HIS B 1 89 ? -1.524 20.734 11.672 1 98.25 89 HIS B O 1
ATOM 1791 N N . ALA B 1 90 ? -2.996 21.953 10.5 1 98.12 90 ALA B N 1
ATOM 1792 C CA . ALA B 1 90 ? -3.809 20.781 10.164 1 98.12 90 ALA B CA 1
ATOM 1793 C C . ALA B 1 90 ? -3.043 19.812 9.266 1 98.12 90 ALA B C 1
ATOM 1795 O O . ALA B 1 90 ? -3.139 18.594 9.422 1 98.12 90 ALA B O 1
ATOM 1796 N N . TRP B 1 91 ? -2.299 20.375 8.312 1 98.25 91 TRP B N 1
ATOM 1797 C CA . TRP B 1 91 ? -1.47 19.562 7.434 1 98.25 91 TRP B CA 1
ATOM 1798 C C . TRP B 1 91 ? -0.463 18.75 8.242 1 98.25 91 TRP B C 1
ATOM 1800 O O . TRP B 1 91 ? -0.324 17.547 8.039 1 98.25 91 TRP B O 1
ATOM 1810 N N . LYS B 1 92 ? 0.178 19.391 9.141 1 98.19 92 LYS B N 1
ATOM 1811 C CA . LYS B 1 92 ? 1.186 18.719 9.969 1 98.19 92 LYS B CA 1
ATOM 1812 C C . LYS B 1 92 ? 0.56 17.641 10.836 1 98.19 92 LYS B C 1
ATOM 1814 O O . LYS B 1 92 ? 1.065 16.516 10.898 1 98.19 92 LYS B O 1
ATOM 1819 N N . ALA B 1 93 ? -0.508 17.984 11.453 1 97.81 93 ALA B N 1
ATOM 1820 C CA . ALA B 1 93 ? -1.199 17.031 12.32 1 97.81 93 ALA B CA 1
ATOM 1821 C C . ALA B 1 93 ? -1.665 15.82 11.523 1 97.81 93 ALA B C 1
ATOM 1823 O O . ALA B 1 93 ? -1.616 14.688 12.016 1 97.81 93 ALA B O 1
ATOM 1824 N N . ALA B 1 94 ? -2.105 16.094 10.328 1 97.56 94 ALA B N 1
ATOM 1825 C CA . ALA B 1 94 ? -2.604 15.008 9.477 1 97.56 94 ALA B CA 1
ATO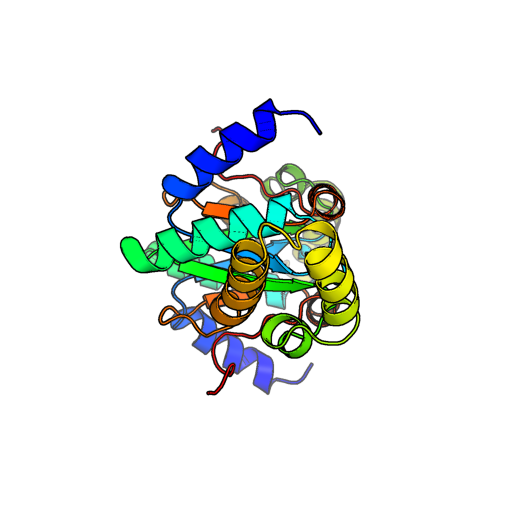M 1826 C C . ALA B 1 94 ? -1.493 14.016 9.148 1 97.56 94 ALA B C 1
ATOM 1828 O O . ALA B 1 94 ? -1.715 12.797 9.164 1 97.56 94 ALA B O 1
ATOM 1829 N N . GLN B 1 95 ? -0.286 14.508 8.836 1 97.25 95 GLN B N 1
ATOM 1830 C CA . GLN B 1 95 ? 0.832 13.617 8.555 1 97.25 95 GLN B CA 1
ATOM 1831 C C . GLN B 1 95 ? 1.181 12.758 9.766 1 97.25 95 GLN B C 1
ATOM 1833 O O . GLN B 1 95 ? 1.431 11.562 9.633 1 97.25 95 GLN B O 1
ATOM 1838 N N . THR B 1 96 ? 1.157 13.344 10.938 1 96.56 96 THR B N 1
ATOM 1839 C CA . THR B 1 96 ? 1.434 12.617 12.172 1 96.56 96 THR B CA 1
ATOM 1840 C C . THR B 1 96 ? 0.392 11.531 12.398 1 96.56 96 THR B C 1
ATOM 1842 O O . THR B 1 96 ? 0.74 10.383 12.672 1 96.56 96 THR B O 1
ATOM 1845 N N . LYS B 1 97 ? -0.836 11.867 12.227 1 95.56 97 LYS B N 1
ATOM 1846 C CA . LYS B 1 97 ? -1.93 10.922 12.469 1 95.56 97 LYS B CA 1
ATOM 1847 C C . LYS B 1 97 ? -1.896 9.773 11.469 1 95.56 97 LYS B C 1
ATOM 1849 O O . LYS B 1 97 ? -2.223 8.641 11.805 1 95.56 97 LYS B O 1
ATOM 1854 N N . ALA B 1 98 ? -1.508 10.094 10.211 1 95.06 98 ALA B N 1
ATOM 1855 C CA . ALA B 1 98 ? -1.467 9.078 9.164 1 95.06 98 ALA B CA 1
ATOM 1856 C C . ALA B 1 98 ? -0.404 8.023 9.461 1 95.06 98 ALA B C 1
ATOM 1858 O O . ALA B 1 98 ? -0.46 6.914 8.93 1 95.06 98 ALA B O 1
ATOM 1859 N N . CYS B 1 99 ? 0.552 8.352 10.273 1 92 99 CYS B N 1
ATOM 1860 C CA . CYS B 1 99 ? 1.667 7.461 10.562 1 92 99 CYS B CA 1
ATOM 1861 C C . CYS B 1 99 ? 1.386 6.617 11.797 1 92 99 CYS B C 1
ATOM 1863 O O . CYS B 1 99 ? 2.184 5.75 12.164 1 92 99 CYS B O 1
ATOM 1865 N N . VAL B 1 100 ? 0.292 6.871 12.367 1 84 100 VAL B N 1
ATOM 1866 C CA . VAL B 1 100 ? -0.064 6.102 13.555 1 84 100 VAL B CA 1
ATOM 1867 C C . VAL B 1 100 ? -0.8 4.828 13.141 1 84 100 VAL B C 1
ATOM 1869 O O . VAL B 1 100 ? -1.508 4.812 12.133 1 84 100 VAL B O 1
ATOM 1872 N N . SER B 1 101 ? -0.595 3.879 13.906 1 73.38 101 SER B N 1
ATOM 1873 C CA . SER B 1 101 ? -1.045 2.531 13.578 1 73.38 101 SER B CA 1
ATOM 1874 C C . SER B 1 101 ? -2.564 2.467 13.469 1 73.38 101 SER B C 1
ATOM 1876 O O . SER B 1 101 ? -3.273 3.193 14.164 1 73.38 101 SER B O 1
ATOM 1878 N N . ASN B 1 102 ? -2.924 1.697 12.547 1 78.12 102 ASN B N 1
ATOM 1879 C CA . ASN B 1 102 ? -4.32 1.305 12.375 1 78.12 102 ASN B CA 1
ATOM 1880 C C . ASN B 1 102 ? -4.684 0.124 13.266 1 78.12 102 ASN B C 1
ATOM 1882 O O . ASN B 1 102 ? -3.807 -0.615 13.719 1 78.12 102 ASN B O 1
ATOM 1886 N N . SER B 1 103 ? -5.922 0.046 13.594 1 80.62 103 SER B N 1
ATOM 1887 C CA . SER B 1 103 ? -6.395 -1.151 14.273 1 80.62 103 SER B CA 1
ATOM 1888 C C . SER B 1 103 ? -6.41 -2.355 13.344 1 80.62 103 SER B C 1
ATOM 1890 O O . SER B 1 103 ? -6.41 -3.502 13.797 1 80.62 103 SER B O 1
ATOM 1892 N N . ILE B 1 104 ? -6.488 -2.092 12.117 1 87.81 104 ILE B N 1
ATOM 1893 C CA . ILE B 1 104 ? -6.555 -3.164 11.133 1 87.81 104 ILE B CA 1
ATOM 1894 C C . ILE B 1 104 ? -5.141 -3.555 10.703 1 87.81 104 ILE B C 1
ATOM 1896 O O . ILE B 1 104 ? -4.305 -2.689 10.43 1 87.81 104 ILE B O 1
ATOM 1900 N N . LYS B 1 105 ? -4.914 -4.84 10.711 1 89.56 105 LYS B N 1
ATOM 1901 C CA . LYS B 1 105 ? -3.604 -5.344 10.305 1 89.56 105 LYS B CA 1
ATOM 1902 C C . LYS B 1 105 ? -3.504 -5.465 8.789 1 89.56 105 LYS B C 1
ATOM 1904 O O . LYS B 1 105 ? -4.395 -6.027 8.148 1 89.56 105 LYS B O 1
ATOM 1909 N N . PHE B 1 106 ? -2.479 -4.871 8.289 1 89.88 106 PHE B N 1
ATOM 1910 C CA . PHE B 1 106 ? -2.178 -5.016 6.871 1 89.88 106 PHE B CA 1
ATOM 1911 C C . PHE B 1 106 ? -0.714 -5.387 6.664 1 89.88 106 PHE B C 1
ATOM 1913 O O . PHE B 1 106 ? 0.131 -5.102 7.516 1 89.88 106 PHE B O 1
ATOM 1920 N N . ILE B 1 107 ? -0.473 -6.031 5.5 1 88 107 ILE B N 1
ATOM 1921 C CA . ILE B 1 107 ? 0.915 -6.352 5.188 1 88 107 ILE B CA 1
ATOM 1922 C C . ILE B 1 107 ? 1.229 -5.945 3.75 1 88 107 ILE B C 1
ATOM 1924 O O . ILE B 1 107 ? 0.32 -5.785 2.932 1 88 107 ILE B O 1
ATOM 1928 N N . PHE B 1 108 ? 2.508 -5.777 3.547 1 86.38 108 PHE B N 1
ATOM 1929 C CA . PHE B 1 108 ? 3.029 -5.48 2.219 1 86.38 108 PHE B CA 1
ATOM 1930 C C . PHE B 1 108 ? 3.789 -6.672 1.655 1 86.38 108 PHE B C 1
ATOM 1932 O O . PHE B 1 108 ? 4.59 -7.297 2.357 1 86.38 108 PHE B O 1
ATOM 1939 N N . VAL B 1 109 ? 3.5 -6.992 0.472 1 86 109 VAL B N 1
ATOM 1940 C CA . VAL B 1 109 ? 4.23 -8.047 -0.22 1 86 109 VAL B CA 1
ATOM 1941 C C . VAL B 1 109 ? 4.914 -7.48 -1.459 1 86 109 VAL B C 1
ATOM 1943 O O . VAL B 1 109 ? 4.262 -6.902 -2.328 1 86 109 VAL B O 1
ATOM 1946 N N . CYS B 1 110 ? 6.207 -7.668 -1.528 1 84.69 110 CYS B N 1
ATOM 1947 C CA . CYS B 1 110 ? 7.039 -7.18 -2.623 1 84.69 110 CYS B CA 1
ATOM 1948 C C . CYS B 1 110 ? 8.328 -7.98 -2.729 1 84.69 110 CYS B C 1
ATOM 1950 O O . CYS B 1 110 ? 8.664 -8.75 -1.827 1 84.69 110 CYS B O 1
ATOM 1952 N N . VAL B 1 111 ? 8.922 -7.789 -3.834 1 86.38 111 VAL B N 1
ATOM 1953 C CA . VAL B 1 111 ? 10.219 -8.453 -3.969 1 86.38 111 VAL B CA 1
ATOM 1954 C C . VAL B 1 111 ? 11.227 -7.816 -3.016 1 86.38 111 VAL B C 1
ATOM 1956 O O . VAL B 1 111 ? 11.133 -6.629 -2.703 1 86.38 111 VAL B O 1
ATOM 1959 N N . GLU B 1 112 ? 12.125 -8.578 -2.6 1 78.88 112 GLU B N 1
ATOM 1960 C CA . GLU B 1 112 ? 13.078 -8.172 -1.575 1 78.88 112 GLU B CA 1
ATOM 1961 C C . GLU B 1 112 ? 13.828 -6.906 -1.989 1 78.88 112 GLU B C 1
ATOM 1963 O O . GLU B 1 112 ? 14.109 -6.047 -1.154 1 78.88 112 GLU B O 1
ATOM 1968 N N . THR B 1 113 ? 14.188 -6.742 -3.213 1 77.62 113 THR B N 1
ATOM 1969 C CA . THR B 1 113 ? 14.953 -5.602 -3.697 1 77.62 113 THR B CA 1
ATOM 1970 C C . THR B 1 113 ? 14.156 -4.309 -3.537 1 77.62 113 THR B C 1
ATOM 1972 O O . THR B 1 113 ? 14.734 -3.219 -3.51 1 77.62 113 THR B O 1
ATOM 1975 N N . PHE B 1 114 ? 12.875 -4.531 -3.406 1 77.44 114 PHE B N 1
ATOM 1976 C CA . PHE B 1 114 ? 12.008 -3.365 -3.279 1 77.44 114 PHE B CA 1
ATOM 1977 C C . PHE B 1 114 ? 11.742 -3.045 -1.813 1 77.44 114 PHE B C 1
ATOM 1979 O O . PHE B 1 114 ? 11.336 -1.929 -1.48 1 77.44 114 PHE B O 1
ATOM 1986 N N . MET B 1 115 ? 12.039 -4.008 -1.014 1 72.19 115 MET B N 1
ATOM 1987 C CA . MET B 1 115 ? 11.758 -3.83 0.408 1 72.19 115 MET B CA 1
ATOM 1988 C C . MET B 1 115 ? 12.531 -2.645 0.973 1 72.19 115 MET B C 1
ATOM 1990 O O . MET B 1 115 ? 12.008 -1.896 1.804 1 72.19 115 MET B O 1
ATOM 1994 N N . CYS B 1 116 ? 13.656 -2.488 0.363 1 69.12 116 CYS B N 1
ATOM 1995 C CA . CYS B 1 116 ? 14.492 -1.412 0.874 1 69.12 116 CYS B CA 1
ATOM 1996 C C . CYS B 1 116 ? 13.969 -0.052 0.432 1 69.12 116 CYS B C 1
ATOM 1998 O O . CYS B 1 116 ? 14.211 0.958 1.094 1 69.12 116 CYS B O 1
ATOM 2000 N N . SER B 1 117 ? 13.273 -0.094 -0.598 1 74 117 SER B N 1
ATOM 2001 C CA . SER B 1 117 ? 12.75 1.166 -1.113 1 74 117 SER B CA 1
ATOM 2002 C C . SER B 1 117 ? 11.453 1.55 -0.417 1 74 117 SER B C 1
ATOM 2004 O O . SER B 1 117 ? 11.055 2.719 -0.427 1 74 117 SER B O 1
ATOM 2006 N N . PHE B 1 118 ? 10.844 0.579 0.089 1 71.75 118 PHE B N 1
ATOM 2007 C CA . PHE B 1 118 ? 9.586 0.81 0.797 1 71.75 118 PHE B CA 1
ATOM 2008 C C . PHE B 1 118 ? 9.719 0.445 2.271 1 71.75 118 PHE B C 1
ATOM 2010 O O . PHE B 1 118 ? 10.117 -0.674 2.605 1 71.75 118 PHE B O 1
ATOM 2017 N N . CYS B 1 119 ? 9.953 1.402 3.049 1 58.53 119 CYS B N 1
ATOM 2018 C CA . CYS B 1 119 ? 9.852 1.13 4.48 1 58.53 119 CYS B CA 1
ATOM 2019 C C . CYS B 1 119 ? 8.391 0.956 4.895 1 58.53 119 CYS B C 1
ATOM 2021 O O . CYS B 1 119 ? 7.641 1.929 4.953 1 58.53 119 CYS B O 1
ATOM 2023 N N . VAL B 1 120 ? 7.875 -0.213 4.645 1 52.53 120 VAL B N 1
ATOM 2024 C CA . VAL B 1 120 ? 6.492 -0.493 5.02 1 52.53 120 VAL B CA 1
ATOM 2025 C C . VAL B 1 120 ? 6.391 -0.642 6.535 1 52.53 120 VAL B C 1
ATOM 2027 O O . VAL B 1 120 ? 7.066 -1.484 7.129 1 52.53 120 VAL B O 1
ATOM 2030 N N . VAL B 1 121 ? 6.359 0.396 7.316 1 45.34 121 VAL B N 1
ATOM 2031 C CA . VAL B 1 121 ? 6.059 0.201 8.734 1 45.34 121 VAL B CA 1
ATOM 2032 C C . VAL B 1 121 ? 4.91 -0.795 8.883 1 45.34 121 VAL B C 1
ATOM 2034 O O . VAL B 1 121 ? 3.789 -0.534 8.438 1 45.34 121 VAL B O 1
ATOM 2037 N N . LEU B 1 122 ? 5.234 -2.027 8.641 1 43.5 122 LEU B N 1
ATOM 2038 C CA . LEU B 1 122 ? 4.215 -2.961 9.102 1 43.5 122 LEU B CA 1
ATOM 2039 C C . LEU B 1 122 ? 3.586 -2.48 10.406 1 43.5 122 LEU B C 1
ATOM 2041 O O . LEU B 1 122 ? 4.297 -2.086 11.336 1 43.5 122 LEU B O 1
ATOM 2045 N N . ALA B 1 123 ? 2.514 -1.796 10.258 1 41.59 123 ALA B N 1
ATOM 2046 C CA . ALA B 1 123 ? 1.806 -1.365 11.461 1 41.59 123 ALA B CA 1
ATOM 2047 C C . ALA B 1 123 ? 2.102 -2.297 12.633 1 41.59 123 ALA B C 1
ATOM 2049 O O . ALA B 1 123 ? 1.607 -2.082 13.742 1 41.59 123 ALA B O 1
ATOM 2050 N N . SER B 1 124 ? 2.713 -3.396 12.516 1 38.81 124 SER B N 1
ATOM 2051 C CA . SER B 1 124 ? 2.906 -3.924 13.859 1 38.81 124 SER B CA 1
ATOM 2052 C C . SER B 1 124 ? 3.609 -2.908 14.758 1 38.81 124 SER B C 1
ATOM 2054 O O . SER B 1 124 ? 3.312 -2.814 15.953 1 38.81 124 SER B O 1
ATOM 2056 N N . HIS B 1 125 ? 4.836 -2.639 14.32 1 35.91 125 HIS B N 1
ATOM 2057 C CA . HIS B 1 125 ? 5.766 -2.02 15.258 1 35.91 125 HIS B CA 1
ATOM 2058 C C . HIS B 1 125 ? 5.551 -0.511 15.328 1 35.91 125 HIS B C 1
ATOM 2060 O O . HIS B 1 125 ? 6.422 0.221 15.812 1 35.91 125 HIS B O 1
ATOM 2066 N N . LEU B 1 126 ? 4.859 0.023 14.5 1 34.38 126 LEU B N 1
ATOM 2067 C CA . LEU B 1 126 ? 4.777 1.427 14.891 1 34.38 126 LEU B CA 1
ATOM 2068 C C . LEU B 1 126 ? 4.441 1.561 16.375 1 34.38 126 LEU B C 1
ATOM 2070 O O . LEU B 1 126 ? 3.27 1.521 16.75 1 34.38 126 LEU B O 1
ATOM 2074 N N . LYS B 1 127 ? 5.082 0.765 17.172 1 32.09 127 LYS B N 1
ATOM 2075 C CA . LYS B 1 127 ? 4.992 0.852 18.625 1 32.09 127 LYS B CA 1
ATOM 2076 C C . LYS B 1 127 ? 4.863 2.303 19.094 1 32.09 127 LYS B C 1
ATOM 2078 O O . LYS B 1 127 ? 5.613 3.17 18.641 1 32.09 127 LYS B O 1
ATOM 2083 N N . ASN B 1 128 ? 3.758 2.549 19.75 1 27.39 128 ASN B N 1
ATOM 2084 C CA . ASN B 1 128 ? 3.625 3.656 20.688 1 27.39 128 ASN B CA 1
ATOM 2085 C C . ASN B 1 128 ? 4.867 3.805 21.547 1 27.39 128 ASN B C 1
ATOM 2087 O O . ASN B 1 128 ? 5.406 2.812 22.047 1 27.39 128 ASN B O 1
#

Solvent-accessible surface area (backbone atoms only — not comparable to full-atom values): 13879 Å² total; per-residue (Å²): 127,70,66,66,64,56,60,56,43,50,58,47,56,74,67,32,49,33,37,39,36,46,41,38,70,63,35,75,70,36,66,65,52,39,53,50,45,38,52,50,53,49,44,26,71,74,69,68,37,47,68,42,58,34,20,42,69,34,59,63,66,36,55,38,65,40,37,70,67,39,35,57,44,48,55,52,47,46,64,76,32,54,94,46,43,67,56,53,51,45,38,53,50,35,44,29,56,52,61,46,58,58,93,68,48,49,45,77,47,57,44,70,84,48,46,74,42,35,49,60,66,45,50,75,64,57,63,129,129,68,65,68,64,55,59,56,43,52,58,49,55,72,68,32,48,33,37,39,36,47,42,39,70,63,34,75,69,35,65,64,52,38,52,51,46,39,51,49,52,48,44,26,71,74,68,65,36,47,68,44,59,33,20,42,69,35,59,65,65,36,55,38,65,40,36,69,67,38,35,57,44,48,54,52,47,45,63,75,30,55,93,46,43,66,56,53,53,45,37,53,50,33,44,30,58,51,62,47,58,60,93,68,47,50,45,78,46,58,44,72,86,48,46,75,41,34,49,60,66,44,52,76,64,57,62,130

Foldseek 3Di:
DPPVVLVVVLVVLLPDQEAEAEDELCQLLDVSSLVSLLSNVVSCVPPVGYAFYKYFQDDLVCQLQLDDSRVVNLVVVCVVVVVPNVSSVSSSVSSNVSSAADPDFDDDDDDPVCCVRIVRPRSPPVPD/DPPVVLVVVLVVLLPDQEAEAEDELCQLLDVSSLVSLLSNVVSCVPPVGYAFYKYFQDDLVCQLQLDDSRVVNLVVVCVVVVVPNVSSVSSSVSSNVSSAADPDFDDDDDDPVCCNRIVRPRSPPVPD

Organism: Glycine max (NCBI:txid3847)

Sequence (256 aa):
MNPIEHESNIDSIEESMIYVLVFSENYASSTWCLDELTKILDCKKRYGRVVIPVFYKVDPSIVRNQRETYAEVFVKHEHQFEDKIDKVHAWKAAQTKACVSNSIKFIFVCVETFMCSFCVVLASHLKNMNPIEHESNIDSIEESMIYVLVFSENYASSTWCLDELTKILDCKKRYGRVVIPVFYKVDPSIVRNQRETYAEVFVKHEHQFEDKIDKVHAWKAAQTKACVSNSIKFIFVCVETFMCSFCVVLASHLKN